Protein 6A41 (pdb70)

InterPro domains:
  IPR002347 Short-chain dehydrogenase/reductase SDR [PF13561] (18-243)
  IPR002347 Short-chain dehydrogenase/reductase SDR [PR00081] (7-24)
  IPR002347 Short-chain dehydrogenase/reductase SDR [PR00081] (75-86)
  IPR002347 Short-chain dehydrogenase/reductase SDR [PR00081] (123-139)
  IPR002347 Short-chain dehydrogenase/reductase SDR [PR00081] (149-168)
  IPR002347 Short-chain dehydrogenase/reductase SDR [PR00081] (170-187)
  IPR002347 Short-chain dehydrogenase/reductase SDR [PR00081] (207-227)
  IPR036291 NAD(P)-binding domain superfamily [SSF51735] (4-243)
  IPR050259 Short-chain dehydrogenases/reductases [PTHR42879] (3-243)

Structure (mmCIF, N/CA/C/O backbone):
data_6A41
#
_entry.id   6A41
#
_cell.length_a   67.895
_cell.length_b   113.570
_cell.length_c   141.926
_cell.angle_alpha   90.00
_cell.angle_beta   90.00
_cell.angle_gamma   90.00
#
_symmetry.space_group_name_H-M   'F 2 2 2'
#
loop_
_entity.id
_entity.type
_entity.pdbx_description
1 polymer dehalogenase
2 water water
#
loop_
_atom_site.group_PDB
_atom_site.id
_atom_site.type_symbol
_atom_site.label_atom_id
_atom_site.label_alt_id
_atom_site.label_comp_id
_atom_site.label_asym_id
_atom_site.label_entity_id
_atom_site.label_seq_id
_atom_site.pdbx_PDB_ins_code
_atom_site.Cartn_x
_atom_site.Cartn_y
_atom_site.Cartn_z
_atom_site.occupancy
_atom_site.B_iso_or_equiv
_atom_site.auth_seq_id
_atom_site.auth_comp_id
_atom_site.auth_asym_id
_atom_site.auth_atom_id
_atom_site.pdbx_PDB_model_num
ATOM 9 N N . LEU A 1 2 ? -2.443 31.234 2.884 1.00 24.23 2 LEU A N 1
ATOM 10 C CA . LEU A 1 2 ? -3.223 29.955 2.786 1.00 25.07 2 LEU A CA 1
ATOM 11 C C . LEU A 1 2 ? -3.949 29.554 4.085 1.00 20.29 2 LEU A C 1
ATOM 12 O O . LEU A 1 2 ? -4.912 28.841 4.008 1.00 18.39 2 LEU A O 1
ATOM 17 N N . LEU A 1 3 ? -3.505 30.011 5.228 1.00 15.60 3 LEU A N 1
ATOM 18 C CA . LEU A 1 3 ? -4.146 29.594 6.499 1.00 15.31 3 LEU A CA 1
ATOM 19 C C . LEU A 1 3 ? -4.658 30.914 7.212 1.00 14.61 3 LEU A C 1
ATOM 20 O O . LEU A 1 3 ? -4.793 30.966 8.413 1.00 12.73 3 LEU A O 1
ATOM 25 N N . LYS A 1 4 ? -4.959 31.926 6.398 1.00 15.87 4 LYS A N 1
ATOM 26 C CA . LYS A 1 4 ? -5.507 33.196 6.913 1.00 19.49 4 LYS A CA 1
ATOM 27 C C . LYS A 1 4 ? -6.731 32.804 7.825 1.00 17.88 4 LYS A C 1
ATOM 28 O O . LYS A 1 4 ? -7.555 32.019 7.422 1.00 15.92 4 LYS A O 1
ATOM 34 N N . ASP A 1 5 ? -6.739 33.303 9.033 1.00 19.03 5 ASP A N 1
ATOM 35 C CA . ASP A 1 5 ? -7.866 33.211 9.970 1.00 21.82 5 ASP A CA 1
ATOM 36 C C . ASP A 1 5 ? -8.082 31.731 10.375 1.00 22.23 5 ASP A C 1
ATOM 37 O O . ASP A 1 5 ? -9.228 31.325 10.507 1.00 25.18 5 ASP A O 1
ATOM 42 N N . ARG A 1 6 ? -7.039 30.870 10.336 1.00 18.51 6 ARG A N 1
ATOM 43 C CA . ARG A 1 6 ? -7.234 29.501 10.845 1.00 17.52 6 ARG A CA 1
ATOM 44 C C . ARG A 1 6 ? -6.519 29.402 12.174 1.00 15.29 6 ARG A C 1
ATOM 45 O O . ARG A 1 6 ? -5.360 29.812 12.244 1.00 13.46 6 ARG A O 1
ATOM 53 N N . VAL A 1 7 ? -7.171 28.828 13.165 1.00 12.99 7 VAL A N 1
ATOM 54 C CA . VAL A 1 7 ? -6.598 28.589 14.491 1.00 12.89 7 VAL A CA 1
ATOM 55 C C . VAL A 1 7 ? -6.048 27.152 14.484 1.00 12.79 7 VAL A C 1
ATOM 56 O O . VAL A 1 7 ? -6.862 26.173 14.300 1.00 13.26 7 VAL A O 1
ATOM 60 N N . ILE A 1 8 ? -4.718 27.045 14.645 1.00 11.46 8 ILE A N 1
ATOM 61 C CA . ILE A 1 8 ? -4.028 25.766 14.592 1.00 12.87 8 ILE A CA 1
ATOM 62 C C . ILE A 1 8 ? -3.442 25.476 15.973 1.00 11.53 8 ILE A C 1
ATOM 63 O O . ILE A 1 8 ? -2.647 26.270 16.455 1.00 11.70 8 ILE A O 1
ATOM 68 N N . LEU A 1 9 ? -3.770 24.341 16.569 1.00 10.71 9 LEU A N 1
ATOM 69 C CA . LEU A 1 9 ? -3.157 23.972 17.833 1.00 9.83 9 LEU A CA 1
ATOM 70 C C . LEU A 1 9 ? -2.090 22.935 17.547 1.00 9.40 9 LEU A C 1
ATOM 71 O O . LEU A 1 9 ? -2.394 21.890 16.959 1.00 9.42 9 LEU A O 1
ATOM 76 N N . ILE A 1 10 ? -0.852 23.157 17.939 1.00 9.04 10 ILE A N 1
ATOM 77 C CA . ILE A 1 10 ? 0.213 22.241 17.699 1.00 9.17 10 ILE A CA 1
ATOM 78 C C . ILE A 1 10 ? 0.652 21.701 19.101 1.00 9.27 10 ILE A C 1
ATOM 79 O O . ILE A 1 10 ? 0.884 22.471 20.030 1.00 8.99 10 ILE A O 1
ATOM 84 N N . THR A 1 11 ? 0.692 20.408 19.270 1.00 8.98 11 THR A N 1
ATOM 85 C CA . THR A 1 11 ? 1.133 19.812 20.498 1.00 9.91 11 THR A CA 1
ATOM 86 C C . THR A 1 11 ? 2.644 19.583 20.528 1.00 9.92 11 THR A C 1
ATOM 87 O O . THR A 1 11 ? 3.340 19.561 19.528 1.00 9.88 11 THR A O 1
ATOM 91 N N . ASN A 1 12 ? 3.149 19.383 21.732 1.00 10.50 12 ASN A N 1
ATOM 92 C CA . ASN A 1 12 ? 4.565 19.081 21.986 1.00 10.57 12 ASN A CA 1
ATOM 93 C C . ASN A 1 12 ? 5.480 19.892 21.106 1.00 10.79 12 ASN A C 1
ATOM 94 O O . ASN A 1 12 ? 6.432 19.368 20.456 1.00 11.10 12 ASN A O 1
ATOM 99 N N . VAL A 1 13 ? 5.254 21.203 21.085 1.00 10.56 13 VAL A N 1
ATOM 100 C CA . VAL A 1 13 ? 5.846 22.030 20.056 1.00 10.88 13 VAL A CA 1
ATOM 101 C C . VAL A 1 13 ? 7.369 22.131 20.080 1.00 12.02 13 VAL A C 1
ATOM 102 O O . VAL A 1 13 ? 8.001 22.476 19.039 1.00 12.19 13 VAL A O 1
ATOM 106 N N . GLU A 1 14 ? 7.962 21.820 21.217 1.00 12.72 14 GLU A N 1
ATOM 107 C CA . GLU A 1 14 ? 9.381 21.740 21.314 1.00 14.71 14 GLU A CA 1
ATOM 108 C C . GLU A 1 14 ? 9.963 20.503 20.742 1.00 15.25 14 GLU A C 1
ATOM 109 O O . GLU A 1 14 ? 11.155 20.460 20.616 1.00 15.29 14 GLU A O 1
ATOM 115 N N . LYS A 1 15 ? 9.183 19.527 20.330 1.00 14.33 15 LYS A N 1
ATOM 116 C CA . LYS A 1 15 ? 9.707 18.310 19.711 1.00 15.49 15 LYS A CA 1
AT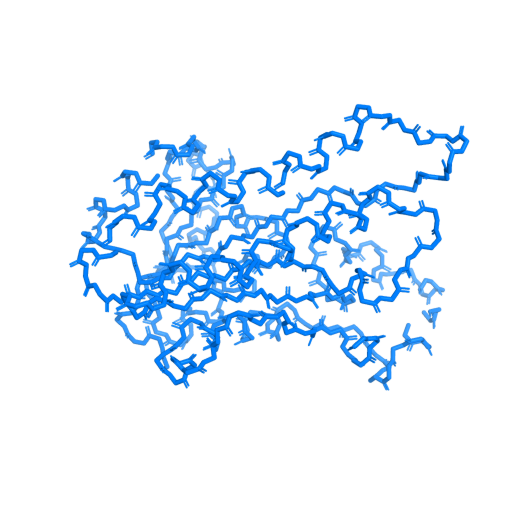OM 117 C C . LYS A 1 15 ? 9.402 18.305 18.235 1.00 13.53 15 LYS A C 1
ATOM 118 O O . LYS A 1 15 ? 8.501 19.009 17.763 1.00 12.11 15 LYS A O 1
ATOM 124 N N . PHE A 1 16 ? 10.119 17.438 17.566 1.00 13.27 16 PHE A N 1
ATOM 125 C CA . PHE A 1 16 ? 9.779 16.910 16.210 1.00 11.52 16 PHE A CA 1
ATOM 126 C C . PHE A 1 16 ? 9.384 18.046 15.237 1.00 11.25 16 PHE A C 1
ATOM 127 O O . PHE A 1 16 ? 10.234 18.879 14.937 1.00 10.85 16 PHE A O 1
ATOM 135 N N . ALA A 1 17 ? 8.138 18.132 14.771 1.00 9.49 17 ALA A N 1
ATOM 136 C CA . ALA A 1 17 ? 7.800 19.064 13.712 1.00 9.44 17 ALA A CA 1
ATOM 137 C C . ALA A 1 17 ? 7.264 20.400 14.241 1.00 9.70 17 ALA A C 1
ATOM 138 O O . ALA A 1 17 ? 6.789 21.266 13.472 1.00 9.69 17 ALA A O 1
ATOM 140 N N . GLY A 1 18 ? 7.337 20.616 15.553 1.00 10.47 18 GLY A N 1
ATOM 141 C CA . GLY A 1 18 ? 6.686 21.834 16.146 1.00 10.53 18 GLY A CA 1
ATOM 142 C C . GLY A 1 18 ? 7.157 23.189 15.613 1.00 11.20 18 GLY A C 1
ATOM 143 O O . GLY A 1 18 ? 6.346 24.106 15.324 1.00 10.58 18 GLY A O 1
ATOM 144 N N . HIS A 1 19 ? 8.459 23.384 15.593 1.00 11.30 19 HIS A N 1
ATOM 145 C CA . HIS A 1 19 ? 8.991 24.626 15.155 1.00 11.55 19 HIS A CA 1
ATOM 146 C C . HIS A 1 19 ? 8.773 24.893 13.695 1.00 10.98 19 HIS A C 1
ATOM 147 O O . HIS A 1 19 ? 8.411 26.018 13.323 1.00 10.35 19 HIS A O 1
ATOM 154 N N . GLY A 1 20 ? 9.049 23.873 12.861 1.00 10.54 20 GLY A N 1
ATOM 155 C CA . GLY A 1 20 ? 8.812 24.017 11.361 1.00 10.00 20 GLY A CA 1
ATOM 156 C C . GLY A 1 20 ? 7.358 24.384 11.137 1.00 10.01 20 GLY A C 1
ATOM 157 O O . GLY A 1 20 ? 7.059 25.258 10.362 1.00 9.86 20 GLY A O 1
ATOM 158 N N . THR A 1 21 ? 6.433 23.654 11.811 1.00 9.70 21 THR A N 1
ATOM 159 C CA . THR A 1 21 ? 5.066 23.883 11.587 1.00 10.09 21 THR A CA 1
ATOM 160 C C . THR A 1 21 ? 4.685 25.299 12.091 1.00 9.93 21 THR A C 1
ATOM 161 O O . THR A 1 21 ? 3.987 25.974 11.432 1.00 10.54 21 THR A O 1
ATOM 165 N N . THR A 1 22 ? 5.150 25.707 13.270 1.00 9.65 22 THR A N 1
ATOM 166 C CA . THR A 1 22 ? 4.796 27.044 13.785 1.00 10.06 22 THR A CA 1
ATOM 167 C C . THR A 1 22 ? 5.185 28.129 12.785 1.00 9.96 22 THR A C 1
ATOM 168 O O . THR A 1 22 ? 4.400 29.038 12.438 1.00 9.18 22 THR A O 1
ATOM 172 N N . ARG A 1 23 ? 6.428 27.992 12.357 1.00 10.53 23 ARG A N 1
ATOM 173 C CA . ARG A 1 23 ? 7.075 28.953 11.446 1.00 11.86 23 ARG A CA 1
ATOM 174 C C . ARG A 1 23 ? 6.314 29.136 10.119 1.00 11.51 23 ARG A C 1
ATOM 175 O O . ARG A 1 23 ? 6.004 30.293 9.673 1.00 10.79 23 ARG A O 1
ATOM 183 N N . ILE A 1 24 ? 6.016 28.026 9.477 1.00 10.36 24 ILE A N 1
ATOM 184 C CA . ILE A 1 24 ? 5.253 28.097 8.223 1.00 10.82 24 ILE A CA 1
ATOM 185 C C . ILE A 1 24 ? 3.802 28.528 8.449 1.00 10.61 24 ILE A C 1
ATOM 186 O O . ILE A 1 24 ? 3.316 29.365 7.667 1.00 10.22 24 ILE A O 1
ATOM 191 N N . ALA A 1 25 ? 3.129 28.010 9.486 1.00 10.16 25 ALA A N 1
ATOM 192 C CA . ALA A 1 25 ? 1.734 28.360 9.720 1.00 10.32 25 ALA A CA 1
ATOM 193 C C . ALA A 1 25 ? 1.630 29.904 9.891 1.00 11.20 25 ALA A C 1
ATOM 194 O O . ALA A 1 25 ? 0.756 30.559 9.354 1.00 11.15 25 ALA A O 1
ATOM 196 N N . LEU A 1 26 ? 2.582 30.489 10.636 1.00 12.10 26 LEU A N 1
ATOM 197 C CA . LEU A 1 26 ? 2.553 31.945 10.895 1.00 12.08 26 LEU A CA 1
ATOM 198 C C . LEU A 1 26 ? 2.792 32.713 9.601 1.00 12.14 26 LEU A C 1
ATOM 199 O O . LEU A 1 26 ? 2.155 33.690 9.326 1.00 12.53 26 LEU A O 1
ATOM 204 N N . ALA A 1 27 ? 3.693 32.209 8.761 1.00 13.63 27 ALA A N 1
ATOM 205 C CA . ALA A 1 27 ? 4.032 32.842 7.467 1.00 14.87 27 ALA A CA 1
ATOM 206 C C . ALA A 1 27 ? 2.852 32.730 6.555 1.00 15.16 27 ALA A C 1
ATOM 207 O O . ALA A 1 27 ? 2.660 33.543 5.687 1.00 14.99 27 ALA A O 1
ATOM 209 N N . GLN A 1 28 ? 2.020 31.714 6.728 1.00 14.86 28 GLN A N 1
ATOM 210 C CA . GLN A 1 28 ? 0.814 31.544 5.887 1.00 14.91 28 GLN A CA 1
ATOM 211 C C . GLN A 1 28 ? -0.425 32.168 6.544 1.00 14.97 28 GLN A C 1
ATOM 212 O O . GLN A 1 28 ? -1.581 31.928 6.116 1.00 15.17 28 GLN A O 1
ATOM 218 N N . GLY A 1 29 ? -0.225 32.964 7.605 1.00 13.84 29 GLY A N 1
ATOM 219 C CA . GLY A 1 29 ? -1.313 33.702 8.180 1.00 13.55 29 GLY A CA 1
ATOM 220 C C . GLY A 1 29 ? -2.086 33.090 9.332 1.00 13.39 29 GLY A C 1
ATOM 221 O O . GLY A 1 29 ? -3.091 33.721 9.804 1.00 12.57 29 GLY A O 1
ATOM 222 N N . ALA A 1 30 ? -1.721 31.865 9.780 1.00 11.73 30 ALA A N 1
ATOM 223 C CA . ALA A 1 30 ? -2.443 31.256 10.868 1.00 12.52 30 ALA A CA 1
ATOM 224 C C . ALA A 1 30 ? -2.321 31.947 12.233 1.00 12.88 30 ALA A C 1
ATOM 225 O O . ALA A 1 30 ? -1.317 32.611 12.500 1.00 13.80 30 ALA A O 1
ATOM 227 N N . THR A 1 31 ? -3.312 31.680 13.084 1.00 13.15 31 THR A N 1
ATOM 228 C CA . THR A 1 31 ? -3.199 31.913 14.545 1.00 13.57 31 THR A CA 1
ATOM 229 C C . THR A 1 31 ? -2.740 30.559 15.160 1.00 12.74 31 THR A C 1
ATOM 230 O O . THR A 1 31 ? -3.474 29.584 15.138 1.00 13.51 31 THR A O 1
ATOM 234 N N . VAL A 1 32 ? -1.584 30.545 15.761 1.00 11.50 32 VAL A N 1
ATOM 235 C CA . VAL A 1 32 ? -1.019 29.359 16.284 1.00 11.26 32 VAL A CA 1
ATOM 236 C C . VAL A 1 32 ? -1.116 29.383 17.813 1.00 10.88 32 VAL A C 1
ATOM 237 O O . VAL A 1 32 ? -0.689 30.339 18.469 1.00 11.02 32 VAL A O 1
ATOM 241 N N . LEU A 1 33 ? -1.652 28.304 18.352 1.00 10.91 33 LEU A N 1
ATOM 242 C CA . LEU A 1 33 ? -1.685 27.960 19.735 1.00 11.16 33 LEU A CA 1
ATOM 243 C C . LEU A 1 33 ? -0.797 26.738 19.960 1.00 11.04 33 LEU A C 1
ATOM 244 O O . LEU A 1 33 ? -0.883 25.760 19.197 1.00 10.55 33 LEU A O 1
ATOM 249 N N . ALA A 1 34 ? 0.044 26.781 20.950 1.00 10.60 34 ALA A N 1
ATOM 250 C CA . ALA A 1 34 ? 1.043 25.736 21.123 1.00 10.70 34 ALA A CA 1
ATOM 251 C C . ALA A 1 34 ? 0.971 25.204 22.524 1.00 11.34 34 ALA A C 1
ATOM 252 O O . ALA A 1 34 ? 1.019 25.992 23.479 1.00 10.99 34 ALA A O 1
ATOM 254 N N . HIS A 1 35 ? 0.975 23.895 22.619 1.00 11.08 35 HIS A N 1
ATOM 255 C CA . HIS A 1 35 ? 1.174 23.129 23.858 1.00 11.46 35 HIS A CA 1
ATOM 256 C C . HIS A 1 35 ? 2.618 22.602 23.940 1.00 11.79 35 HIS A C 1
ATOM 257 O O . HIS A 1 35 ? 3.236 22.283 22.923 1.00 11.33 35 HIS A O 1
ATOM 264 N N . ASP A 1 36 ? 3.146 22.538 25.150 1.00 11.29 36 ASP A N 1
ATOM 265 C CA . ASP A 1 36 ? 4.350 21.794 25.401 1.00 11.96 36 ASP A CA 1
ATOM 266 C C . ASP A 1 36 ? 4.388 21.455 26.910 1.00 12.76 36 ASP A C 1
ATOM 267 O O . ASP A 1 36 ? 4.043 22.294 27.723 1.00 11.38 36 ASP A O 1
ATOM 272 N N . PRO A 1 37 ? 4.941 20.284 27.276 1.00 14.11 37 PRO A N 1
ATOM 273 C CA . PRO A 1 37 ? 5.127 20.040 28.702 1.00 14.91 37 PRO A CA 1
ATOM 274 C C . PRO A 1 37 ? 5.949 21.055 29.410 1.00 15.64 37 PRO A C 1
ATOM 275 O O . PRO A 1 37 ? 5.839 21.170 30.601 1.00 18.18 37 PRO A O 1
ATOM 279 N N . SER A 1 38 ? 6.788 21.787 28.737 1.00 15.24 38 SER A N 1
ATOM 280 C CA . SER A 1 38 ? 7.581 22.823 29.386 1.00 15.14 38 SER A CA 1
ATOM 281 C C . SER A 1 38 ? 6.853 24.119 29.629 1.00 15.35 38 SER A C 1
ATOM 282 O O . SER A 1 38 ? 7.301 24.900 30.405 1.00 15.78 38 SER A O 1
ATOM 285 N N . PHE A 1 39 ? 5.713 24.322 28.981 1.00 14.03 39 PHE A N 1
ATOM 286 C CA . PHE A 1 39 ? 4.971 25.547 29.037 1.00 13.32 39 PHE A CA 1
ATOM 287 C C . PHE A 1 39 ? 4.208 25.837 30.379 1.00 13.70 39 PHE A C 1
ATOM 288 O O . PHE A 1 39 ? 3.558 26.880 30.467 1.00 13.68 39 PHE A O 1
ATOM 296 N N . ASP A 1 40 ? 4.274 24.975 31.386 1.00 14.19 40 ASP A N 1
ATOM 297 C CA . ASP A 1 40 ? 3.934 25.430 32.759 1.00 16.56 40 ASP A CA 1
ATOM 298 C C . ASP A 1 40 ? 4.943 26.446 33.275 1.00 15.60 40 ASP A C 1
ATOM 299 O O . ASP A 1 40 ? 4.660 27.137 34.253 1.00 16.48 40 ASP A O 1
ATOM 304 N N . THR A 1 41 ? 6.085 26.558 32.617 1.00 15.45 41 THR A N 1
ATOM 305 C CA . THR A 1 41 ? 7.099 27.508 33.005 1.00 15.75 41 THR A CA 1
ATOM 306 C C . THR A 1 41 ? 7.081 28.804 32.162 1.00 14.88 41 THR A C 1
ATOM 307 O O . THR A 1 41 ? 7.265 28.747 30.980 1.00 13.18 41 THR A O 1
ATOM 311 N N . PRO A 1 42 ? 6.917 29.982 32.823 1.00 15.41 42 PRO A N 1
ATOM 312 C CA . PRO A 1 42 ? 6.890 31.252 32.114 1.00 15.83 42 PRO A CA 1
ATOM 313 C C . PRO A 1 42 ? 8.086 31.446 31.209 1.00 16.07 42 PRO A C 1
ATOM 314 O O . PRO A 1 42 ? 7.888 31.862 30.071 1.00 16.59 42 PRO A O 1
ATOM 318 N N . SER A 1 43 ? 9.290 31.132 31.627 1.00 16.09 43 SER A N 1
ATOM 319 C CA . SER A 1 43 ? 10.403 31.398 30.727 1.00 16.92 43 SER A CA 1
ATOM 320 C C . SER A 1 43 ? 10.397 30.571 29.415 1.00 16.90 43 SER A C 1
ATOM 321 O O . SER A 1 43 ? 10.889 31.032 28.339 1.00 16.67 43 SER A O 1
ATOM 324 N N . ALA A 1 44 ? 9.943 29.343 29.494 1.00 16.14 44 ALA A N 1
ATOM 325 C CA . ALA A 1 44 ? 9.779 28.537 28.294 1.00 15.69 44 ALA A CA 1
ATOM 326 C C . ALA A 1 44 ? 8.743 29.119 27.364 1.00 14.29 44 ALA A C 1
ATOM 327 O O . ALA A 1 44 ? 8.947 29.141 26.160 1.00 13.13 44 ALA A O 1
ATOM 329 N N . ARG A 1 45 ? 7.602 29.518 27.905 1.00 14.50 45 ARG A N 1
ATOM 330 C CA . ARG A 1 45 ? 6.570 30.252 27.118 1.00 14.84 45 ARG A CA 1
ATOM 331 C C . ARG A 1 45 ? 7.097 31.498 26.451 1.00 15.62 45 ARG A C 1
ATOM 332 O O . ARG A 1 45 ? 6.854 31.724 25.256 1.00 13.79 45 ARG A O 1
ATOM 340 N N . HIS A 1 46 ? 7.882 32.277 27.211 1.00 16.97 46 HIS A N 1
ATOM 341 C CA . HIS A 1 46 ? 8.481 33.509 26.717 1.00 18.64 46 HIS A CA 1
ATOM 342 C C . HIS A 1 46 ? 9.497 33.278 25.593 1.00 18.34 46 HIS A C 1
ATOM 343 O O . HIS A 1 46 ? 9.521 33.996 24.634 1.00 17.59 46 HIS A O 1
ATOM 350 N N . LYS A 1 47 ? 10.325 32.313 25.732 1.00 17.75 47 LYS A N 1
ATOM 351 C CA . LYS A 1 47 ? 11.285 31.918 24.702 1.00 19.40 47 LYS A CA 1
ATOM 352 C C . LYS A 1 47 ? 10.567 31.460 23.400 1.00 16.99 47 LYS A C 1
ATOM 353 O O . LYS A 1 47 ? 10.933 31.889 22.262 1.00 15.12 47 LYS A O 1
ATOM 359 N N . TYR A 1 48 ? 9.504 30.652 23.531 1.00 15.65 48 TYR A N 1
ATOM 360 C CA . TYR A 1 48 ? 8.764 30.231 22.282 1.00 14.10 48 TYR A CA 1
ATOM 361 C C . TYR A 1 48 ? 8.143 31.464 21.568 1.00 14.10 48 TYR A C 1
ATOM 362 O O . TYR A 1 48 ? 8.197 31.673 20.376 1.00 12.84 48 TYR A O 1
ATOM 371 N N . GLU A 1 49 ? 7.460 32.280 22.342 1.00 15.12 49 GLU A N 1
ATOM 372 C CA . GLU A 1 49 ? 6.754 33.405 21.860 1.00 15.39 49 GLU A CA 1
ATOM 373 C C . GLU A 1 49 ? 7.729 34.474 21.298 1.00 16.22 49 GLU A C 1
ATOM 374 O O . GLU A 1 49 ? 7.396 35.136 20.295 1.00 16.78 49 GLU A O 1
ATOM 380 N N . SER A 1 50 ? 8.904 34.598 21.850 1.00 16.96 50 SER A N 1
ATOM 381 C CA . SER A 1 50 ? 9.824 35.560 21.310 1.00 19.00 50 SER A CA 1
ATOM 382 C C . SER A 1 50 ? 10.455 35.039 19.994 1.00 18.15 50 SER A C 1
ATOM 383 O O . SER A 1 50 ? 10.758 35.800 19.078 1.00 17.46 50 SER A O 1
ATOM 386 N N . GLN A 1 51 ? 10.658 33.731 19.876 1.00 17.46 51 GLN A N 1
ATOM 387 C CA . GLN A 1 51 ? 11.136 33.105 18.630 1.00 18.96 51 GLN A CA 1
ATOM 388 C C . GLN A 1 51 ? 10.074 33.107 17.526 1.00 16.70 51 GLN A C 1
ATOM 389 O O . GLN A 1 51 ? 10.435 33.301 16.353 1.00 14.82 51 GLN A O 1
ATOM 395 N N . PHE A 1 52 ? 8.785 32.991 17.899 1.00 13.97 52 PHE A N 1
ATOM 396 C CA . PHE A 1 52 ? 7.695 32.898 16.942 1.00 13.59 52 PHE A CA 1
ATOM 397 C C . PHE A 1 52 ? 6.593 33.895 17.262 1.00 14.22 52 PHE A C 1
ATOM 398 O O . PHE A 1 52 ? 5.504 33.508 17.721 1.00 13.37 52 PHE A O 1
ATOM 406 N N . PRO A 1 53 ? 6.830 35.199 17.077 1.00 15.16 53 PRO A N 1
ATOM 407 C CA . PRO A 1 53 ? 5.894 36.227 17.446 1.00 16.53 53 PRO A CA 1
ATOM 408 C C . PRO A 1 53 ? 4.588 36.032 16.683 1.00 17.32 53 PRO A C 1
ATOM 409 O O . PRO A 1 53 ? 4.629 35.824 15.470 1.00 15.86 53 PRO A O 1
ATOM 413 N N . GLY A 1 54 ? 3.492 36.116 17.443 1.00 16.06 54 GLY A N 1
ATOM 414 C CA . GLY A 1 54 ? 2.158 35.854 16.993 1.00 16.96 54 GLY A CA 1
ATOM 415 C C . GLY A 1 54 ? 1.719 34.499 17.439 1.00 16.79 54 GLY A C 1
ATOM 416 O O . GLY A 1 54 ? 0.578 34.290 17.429 1.00 19.73 54 GLY A O 1
ATOM 417 N N . ALA A 1 55 ? 2.595 33.525 17.746 1.00 15.17 55 ALA A N 1
ATOM 418 C CA . ALA A 1 55 ? 2.199 32.223 18.311 1.00 14.38 55 ALA A CA 1
ATOM 419 C C . ALA A 1 55 ? 1.931 32.397 19.821 1.00 15.12 55 ALA A C 1
ATOM 420 O O . ALA A 1 55 ? 2.622 33.158 20.445 1.00 14.84 55 ALA A O 1
ATOM 422 N N . HIS A 1 56 ? 0.949 31.686 20.358 1.00 14.20 56 HIS A N 1
ATOM 423 C CA . HIS A 1 56 ? 0.586 31.748 21.801 1.00 14.14 56 HIS A CA 1
ATOM 424 C C . HIS A 1 56 ? 0.982 30.414 22.498 1.00 13.26 56 HIS A C 1
ATOM 425 O O . HIS A 1 56 ? 0.443 29.303 22.183 1.00 11.50 56 HIS A O 1
ATOM 432 N N . ALA A 1 57 ? 1.813 30.498 23.506 1.00 12.50 57 ALA A N 1
ATOM 433 C CA . ALA A 1 57 ? 2.181 29.326 24.320 1.00 12.20 57 ALA A CA 1
ATOM 434 C C . ALA A 1 57 ? 1.111 29.147 25.427 1.00 12.92 57 ALA A C 1
ATOM 435 O O . ALA A 1 57 ? 0.891 30.061 26.249 1.00 12.42 57 ALA A O 1
ATOM 437 N N . LEU A 1 58 ? 0.451 27.994 25.473 1.00 12.67 58 LEU A N 1
ATOM 438 C CA . LEU A 1 58 ? -0.595 27.742 26.461 1.00 13.80 58 LEU A CA 1
ATOM 439 C C . LEU A 1 58 ? 0.042 27.302 27.770 1.00 13.96 58 LEU A C 1
ATOM 440 O O . LEU A 1 58 ? 1.017 26.478 27.797 1.00 14.14 58 LEU A O 1
ATOM 445 N N . SER A 1 59 ? -0.450 27.844 28.861 1.00 13.94 59 SER A N 1
ATOM 446 C CA . SER A 1 59 ? 0.215 27.609 30.143 1.00 15.59 59 SER A CA 1
ATOM 447 C C . SER A 1 59 ? -0.302 26.300 30.805 1.00 17.26 59 SER A C 1
ATOM 448 O O . SER A 1 59 ? 0.326 25.778 31.697 1.00 17.38 59 SER A O 1
ATOM 451 N N . ALA A 1 60 ? -1.363 25.699 30.286 1.00 17.62 60 ALA A N 1
ATOM 452 C CA . ALA A 1 60 ? -1.833 24.374 30.812 1.00 17.94 60 ALA A CA 1
ATOM 453 C C . ALA A 1 60 ? -1.196 23.290 30.025 1.00 18.79 60 ALA A C 1
ATOM 454 O O . ALA A 1 60 ? -1.049 23.411 28.783 1.00 17.97 60 ALA A O 1
ATOM 456 N N . VAL A 1 61 ? -0.741 22.269 30.750 1.00 18.20 61 VAL A N 1
ATOM 457 C CA . VAL A 1 61 ? 0.049 21.199 30.128 1.00 20.61 61 VAL A CA 1
ATOM 458 C C . VAL A 1 61 ? -0.656 19.882 30.098 1.00 21.33 61 VAL A C 1
ATOM 459 O O . VAL A 1 61 ? -0.356 19.106 29.203 1.00 23.70 61 VAL A O 1
ATOM 463 N N . GLU A 1 62 ? -1.607 19.629 31.003 1.00 21.61 62 GLU A N 1
ATOM 464 C CA . GLU A 1 62 ? -2.385 18.391 30.969 1.00 23.03 62 GLU A CA 1
ATOM 465 C C . GLU A 1 62 ? -3.504 18.460 29.930 1.00 20.90 62 GLU A C 1
ATOM 466 O O . GLU A 1 62 ? -4.087 19.536 29.674 1.00 19.43 62 GLU A O 1
ATOM 472 N N . PRO A 1 63 ? -3.797 17.309 29.271 1.00 19.16 63 PRO A N 1
ATOM 473 C CA . PRO A 1 63 ? -4.694 17.286 28.087 1.00 19.15 63 PRO A CA 1
ATOM 474 C C . PRO A 1 63 ? -6.028 17.975 28.195 1.00 17.77 63 PRO A C 1
ATOM 475 O O . PRO A 1 63 ? -6.293 18.909 27.446 1.00 16.44 63 PRO A O 1
ATOM 479 N N . ALA A 1 64 ? -6.862 17.555 29.099 1.00 17.67 64 ALA A N 1
ATOM 480 C CA . ALA A 1 64 ? -8.166 18.174 29.255 1.00 17.31 64 ALA A CA 1
ATOM 481 C C . ALA A 1 64 ? -8.073 19.689 29.582 1.00 16.77 64 ALA A C 1
ATOM 482 O O . ALA A 1 64 ? -8.757 20.502 28.935 1.00 15.27 64 ALA A O 1
ATOM 484 N N . ALA A 1 65 ? -7.222 20.080 30.519 1.00 16.05 65 ALA A N 1
ATOM 485 C CA . ALA A 1 65 ? -7.079 21.502 30.856 1.00 17.05 65 ALA A CA 1
ATOM 486 C C . ALA A 1 65 ? -6.511 22.281 29.674 1.00 16.11 65 ALA A C 1
ATOM 487 O O . ALA A 1 65 ? -6.848 23.471 29.459 1.00 14.69 65 ALA A O 1
ATOM 497 N N . VAL A 1 67 ? -6.717 21.641 26.456 1.00 15.37 67 VAL A N 1
ATOM 498 C CA . VAL A 1 67 ? -7.777 21.819 25.415 1.00 16.03 67 VAL A CA 1
ATOM 499 C C . VAL A 1 67 ? -8.806 22.843 25.782 1.00 16.52 67 VAL A C 1
ATOM 500 O O . VAL A 1 67 ? -9.190 23.654 24.946 1.00 16.44 67 VAL A O 1
ATOM 504 N N . GLU A 1 68 ? -9.243 22.812 27.028 1.00 17.50 68 GLU A N 1
ATOM 505 C CA . GLU A 1 68 ? -10.223 23.780 27.471 1.00 18.94 68 GLU A CA 1
ATOM 506 C C . GLU A 1 68 ? -9.667 25.215 27.352 1.00 17.72 68 GLU A C 1
ATOM 507 O O . GLU A 1 68 ? -10.393 26.116 26.899 1.00 16.14 68 GLU A O 1
ATOM 513 N N . LEU A 1 69 ? -8.408 25.398 27.752 1.00 16.49 69 LEU A N 1
ATOM 514 C CA . LEU A 1 69 ? -7.740 26.645 27.589 1.00 17.15 69 LEU A CA 1
ATOM 515 C C . LEU A 1 69 ? -7.556 27.077 26.123 1.00 16.90 69 LEU A C 1
ATOM 516 O O . LEU A 1 69 ? -7.753 28.271 25.790 1.00 16.68 69 LEU A O 1
ATOM 521 N N . ALA A 1 70 ? -7.146 26.153 25.276 1.00 16.20 70 ALA A N 1
ATOM 522 C CA . ALA A 1 70 ? -6.941 26.426 23.812 1.00 15.92 70 ALA A CA 1
ATOM 523 C C . ALA A 1 70 ? -8.253 26.893 23.293 1.00 17.11 70 ALA A C 1
ATOM 524 O O . ALA A 1 70 ? -8.339 27.918 22.609 1.00 17.80 70 ALA A O 1
ATOM 526 N N . LEU A 1 71 ? -9.332 26.207 23.632 1.00 17.94 71 LEU A N 1
ATOM 527 C CA . LEU A 1 71 ? -10.659 26.560 23.099 1.00 19.24 71 LEU A CA 1
ATOM 528 C C . LEU A 1 71 ? -11.159 27.898 23.584 1.00 21.49 71 LEU A C 1
ATOM 529 O O . LEU A 1 71 ? -11.791 28.613 22.850 1.00 22.93 71 LEU A O 1
ATOM 534 N N . LYS A 1 72 ? -10.975 28.205 24.858 1.00 23.52 72 LYS A N 1
ATOM 535 C CA . LYS A 1 72 ? -11.233 29.542 25.382 1.00 28.22 72 LYS A CA 1
ATOM 536 C C . LYS A 1 72 ? -10.517 30.705 24.673 1.00 28.05 72 LYS A C 1
ATOM 537 O O . LYS A 1 72 ? -11.031 31.804 24.607 1.00 27.48 72 LYS A O 1
ATOM 543 N N . ARG A 1 73 ? -9.335 30.492 24.116 1.00 26.21 73 ARG A N 1
ATOM 544 C CA . ARG A 1 73 ? -8.579 31.603 23.580 1.00 26.00 73 ARG A CA 1
ATOM 545 C C . ARG A 1 73 ? -9.367 32.315 22.476 1.00 24.63 73 ARG A C 1
ATOM 546 O O . ARG A 1 73 ? -9.459 33.541 22.549 1.00 23.02 73 ARG A O 1
ATOM 554 N N . HIS A 1 74 ? -9.836 31.585 21.450 1.00 21.02 74 HIS A N 1
ATOM 555 C CA . HIS A 1 74 ? -10.607 32.135 20.328 1.00 23.01 74 HIS A CA 1
ATOM 556 C C . HIS A 1 74 ? -11.962 31.590 20.140 1.00 21.94 74 HIS A C 1
ATOM 557 O O . HIS A 1 74 ? -12.757 32.113 19.323 1.00 25.02 74 HIS A O 1
ATOM 564 N N . GLY A 1 75 ? -12.281 30.586 20.921 1.00 18.92 75 GLY A N 1
ATOM 565 C CA . GLY A 1 75 ? -13.634 29.989 20.829 1.00 18.44 75 GLY A CA 1
ATOM 566 C C . GLY A 1 75 ? -13.591 28.729 20.036 1.00 16.86 75 GLY A C 1
ATOM 567 O O . GLY A 1 75 ? -14.574 28.018 20.022 1.00 16.03 75 GLY A O 1
ATOM 568 N N . HIS A 1 76 ? -12.543 28.48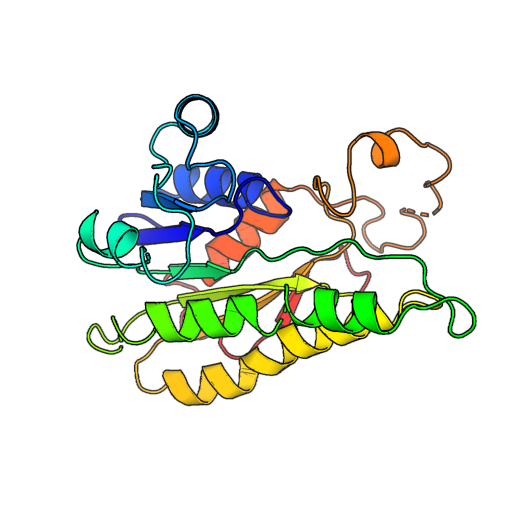0 19.214 1.00 14.88 76 HIS A N 1
ATOM 569 C CA . HIS A 1 76 ? -12.542 27.280 18.386 1.00 14.21 76 HIS A CA 1
ATOM 570 C C . HIS A 1 76 ? -11.163 26.928 18.003 1.00 13.27 76 HIS A C 1
ATOM 571 O O . HIS A 1 76 ? -10.315 27.723 18.134 1.00 12.68 76 HIS A O 1
ATOM 578 N N . ILE A 1 77 ? -11.025 25.725 17.477 1.00 13.23 77 ILE A N 1
ATOM 579 C CA . ILE A 1 77 ? -9.781 25.206 16.859 1.00 13.37 77 ILE A CA 1
ATOM 580 C C . ILE A 1 77 ? -10.088 24.685 15.434 1.00 12.84 77 ILE A C 1
ATOM 581 O O . ILE A 1 77 ? -10.940 23.803 15.274 1.00 14.63 77 ILE A O 1
ATOM 586 N N . ASP A 1 78 ? -9.419 25.217 14.423 1.00 12.16 78 ASP A N 1
ATOM 587 C CA . ASP A 1 78 ? -9.658 24.759 13.063 1.00 12.35 78 ASP A CA 1
ATOM 588 C C . ASP A 1 78 ? -8.854 23.503 12.746 1.00 12.37 78 ASP A C 1
ATOM 589 O O . ASP A 1 78 ? -9.282 22.682 11.890 1.00 13.49 78 ASP A O 1
ATOM 594 N N . ALA A 1 79 ? -7.621 23.390 13.282 1.00 11.43 79 ALA A N 1
ATOM 595 C CA . ALA A 1 79 ? -6.793 22.240 13.054 1.00 11.37 79 ALA A CA 1
ATOM 596 C C . ALA A 1 79 ? -6.011 21.817 14.280 1.00 11.32 79 ALA A C 1
ATOM 597 O O . ALA A 1 79 ? -5.469 22.708 15.037 1.00 12.06 79 ALA A O 1
ATOM 599 N N . LEU A 1 80 ? -6.004 20.524 14.532 1.00 10.07 80 LEU A N 1
ATOM 600 C CA . LEU A 1 80 ? -5.153 19.920 15.539 1.00 9.89 80 LEU A CA 1
ATOM 601 C C . LEU A 1 80 ? -3.960 19.277 14.863 1.00 9.41 80 LEU A C 1
ATOM 602 O O . LEU A 1 80 ? -4.144 18.323 14.049 1.00 9.46 80 LEU A O 1
ATOM 607 N N . VAL A 1 81 ? -2.763 19.669 15.238 1.00 8.91 81 VAL A N 1
ATOM 608 C CA . VAL A 1 81 ? -1.592 18.982 14.757 1.00 8.71 81 VAL A CA 1
ATOM 609 C C . VAL A 1 81 ? -1.047 18.147 15.893 1.00 9.39 81 VAL A C 1
ATOM 610 O O . VAL A 1 81 ? -0.508 18.723 16.913 1.00 8.30 81 VAL A O 1
ATOM 614 N N . ASN A 1 82 ? -1.254 16.845 15.832 1.00 9.21 82 ASN A N 1
ATOM 615 C CA . ASN A 1 82 ? -0.821 15.957 16.902 1.00 9.86 82 ASN A CA 1
ATOM 616 C C . ASN A 1 82 ? 0.664 15.627 16.581 1.00 9.79 82 ASN A C 1
ATOM 617 O O . ASN A 1 82 ? 0.909 14.771 15.786 1.00 9.17 82 ASN A O 1
ATOM 622 N N . ASN A 1 83 ? 1.592 16.333 17.201 1.00 10.11 83 ASN A N 1
ATOM 623 C CA . ASN A 1 83 ? 3.005 16.264 17.011 1.00 10.77 83 ASN A CA 1
ATOM 624 C C . ASN A 1 83 ? 3.595 15.426 18.160 1.00 12.57 83 ASN A C 1
ATOM 625 O O . ASN A 1 83 ? 3.797 15.876 19.242 1.00 12.75 83 ASN A O 1
ATOM 630 N N . ASP A 1 84 ? 3.721 14.134 17.904 1.00 13.64 84 ASP A N 1
ATOM 631 C CA . ASP A 1 84 ? 4.019 13.124 18.903 1.00 15.29 84 ASP A CA 1
ATOM 632 C C . ASP A 1 84 ? 5.340 12.439 18.548 1.00 14.18 84 ASP A C 1
ATOM 633 O O . ASP A 1 84 ? 5.579 12.089 17.383 1.00 13.34 84 ASP A O 1
ATOM 638 N N . ALA A 1 85 ? 6.202 12.303 19.564 1.00 13.64 85 ALA A N 1
ATOM 639 C CA . ALA A 1 85 ? 7.525 11.730 19.400 1.00 13.50 85 ALA A CA 1
ATOM 640 C C . ALA A 1 85 ? 8.060 11.102 20.678 1.00 14.19 85 ALA A C 1
ATOM 641 O O . ALA A 1 85 ? 8.072 11.757 21.677 1.00 14.56 85 ALA A O 1
ATOM 643 N N . TYR A 1 86 ? 8.371 9.807 20.575 1.00 13.78 86 TYR A N 1
ATOM 644 C CA . TYR A 1 86 ? 9.068 9.002 21.579 1.00 14.38 86 TYR A CA 1
ATOM 645 C C . TYR A 1 86 ? 10.384 8.489 20.935 1.00 13.35 86 TYR A C 1
ATOM 646 O O . TYR A 1 86 ? 10.400 8.293 19.699 1.00 13.81 86 TYR A O 1
ATOM 655 N N . PRO A 1 87 ? 11.465 8.312 21.712 1.00 13.91 87 PRO A N 1
ATOM 656 C CA . PRO A 1 87 ? 12.737 7.927 21.081 1.00 14.24 87 PRO A CA 1
ATOM 657 C C . PRO A 1 87 ? 12.653 6.603 20.327 1.00 14.23 87 PRO A C 1
ATOM 658 O O . PRO A 1 87 ? 11.893 5.717 20.744 1.00 14.09 87 PRO A O 1
ATOM 662 N N . ALA A 1 88 ? 13.347 6.522 19.190 1.00 13.50 88 ALA A N 1
ATOM 663 C CA . ALA A 1 88 ? 13.451 5.302 18.491 1.00 14.22 88 ALA A CA 1
ATOM 664 C C . ALA A 1 88 ? 14.613 4.562 19.187 1.00 15.61 88 ALA A C 1
ATOM 665 O O . ALA A 1 88 ? 15.784 4.840 18.893 1.00 14.19 88 ALA A O 1
ATOM 667 N N . LEU A 1 89 ? 14.297 3.672 20.127 1.00 15.17 89 LEU A N 1
ATOM 668 C CA . LEU A 1 89 ? 15.341 2.902 20.812 1.00 16.01 89 LEU A CA 1
ATOM 669 C C . LEU A 1 89 ? 15.784 1.709 20.039 1.00 15.94 89 LEU A C 1
ATOM 670 O O . LEU A 1 89 ? 14.958 0.907 19.513 1.00 13.74 89 LEU A O 1
ATOM 675 N N . LYS A 1 90 ? 17.106 1.538 19.945 1.00 15.54 90 LYS A N 1
ATOM 676 C CA . LYS A 1 90 ? 17.661 0.327 19.295 1.00 16.03 90 LYS A CA 1
ATOM 677 C C . LYS A 1 90 ? 17.250 -0.758 20.221 1.00 15.90 90 LYS A C 1
ATOM 678 O O . LYS A 1 90 ? 17.583 -0.746 21.404 1.00 15.35 90 LYS A O 1
ATOM 684 N N . ALA A 1 91 ? 16.501 -1.723 19.713 1.00 13.99 91 ALA A N 1
ATOM 685 C CA . ALA A 1 91 ? 15.871 -2.746 20.525 1.00 14.58 91 ALA A CA 1
ATOM 686 C C . ALA A 1 91 ? 15.743 -4.064 19.775 1.00 14.64 91 ALA A C 1
ATOM 687 O O . ALA A 1 91 ? 14.588 -4.431 19.390 1.00 13.24 91 ALA A O 1
ATOM 689 N N . PRO A 1 92 ? 16.892 -4.708 19.463 1.00 16.11 92 PRO A N 1
ATOM 690 C CA . PRO A 1 92 ? 16.757 -6.124 18.936 1.00 16.53 92 PRO A CA 1
ATOM 691 C C . PRO A 1 92 ? 15.889 -6.986 19.836 1.00 17.19 92 PRO A C 1
ATOM 692 O O . PRO A 1 92 ? 15.832 -6.727 21.057 1.00 15.53 92 PRO A O 1
ATOM 696 N N . LEU A 1 93 ? 15.188 -7.992 19.264 1.00 18.72 93 LEU A N 1
ATOM 697 C CA . LEU A 1 93 ? 14.381 -8.937 20.048 1.00 19.65 93 LEU A CA 1
ATOM 698 C C . LEU A 1 93 ? 14.955 -9.304 21.381 1.00 20.62 93 LEU A C 1
ATOM 699 O O . LEU A 1 93 ? 14.236 -9.243 22.378 1.00 23.13 93 LEU A O 1
ATOM 704 N N . GLY A 1 94 ? 16.223 -9.668 21.389 1.00 20.16 94 GLY A N 1
ATOM 705 C CA . GLY A 1 94 ? 16.919 -10.159 22.571 1.00 21.22 94 GLY A CA 1
ATOM 706 C C . GLY A 1 94 ? 17.158 -9.128 23.607 1.00 21.24 94 GLY A C 1
ATOM 707 O O . GLY A 1 94 ? 17.431 -9.490 24.727 1.00 24.29 94 GLY A O 1
ATOM 708 N N . GLU A 1 95 ? 17.104 -7.845 23.308 1.00 19.50 95 GLU A N 1
ATOM 709 C CA . GLU A 1 95 ? 17.321 -6.812 24.324 1.00 20.86 95 GLU A CA 1
ATOM 710 C C . GLU A 1 95 ? 16.094 -5.910 24.561 1.00 19.12 95 GLU A C 1
ATOM 711 O O . GLU A 1 95 ? 16.110 -5.145 25.472 1.00 16.33 95 GLU A O 1
ATOM 717 N N . ALA A 1 96 ? 15.040 -5.996 23.742 1.00 15.28 96 ALA A N 1
ATOM 718 C CA . ALA A 1 96 ? 13.983 -5.036 23.771 1.00 15.62 96 ALA A CA 1
ATOM 719 C C . ALA A 1 96 ? 13.275 -5.176 25.118 1.00 16.04 96 ALA A C 1
ATOM 720 O O . ALA A 1 96 ? 13.096 -6.285 25.564 1.00 13.99 96 ALA A O 1
ATOM 722 N N . ARG A 1 97 ? 12.899 -4.041 25.712 1.00 17.11 97 ARG A N 1
ATOM 723 C CA . ARG A 1 97 ? 12.163 -4.079 26.969 1.00 18.65 97 ARG A CA 1
ATOM 724 C C . ARG A 1 97 ? 10.688 -3.820 26.684 1.00 16.64 97 ARG A C 1
ATOM 725 O O . ARG A 1 97 ? 10.289 -2.818 26.086 1.00 13.44 97 ARG A O 1
ATOM 733 N N . ILE A 1 98 ? 9.889 -4.710 27.207 1.00 15.91 98 ILE A N 1
ATOM 734 C CA . ILE A 1 98 ? 8.464 -4.638 26.978 1.00 16.61 98 ILE A CA 1
ATOM 735 C C . ILE A 1 98 ? 7.898 -3.334 27.494 1.00 15.88 98 ILE A C 1
ATOM 736 O O . ILE A 1 98 ? 7.028 -2.732 26.856 1.00 14.15 98 ILE A O 1
ATOM 741 N N . GLU A 1 99 ? 8.337 -2.901 28.692 1.00 16.55 99 GLU A N 1
ATOM 742 C CA . GLU A 1 99 ? 7.889 -1.574 29.259 1.00 17.99 99 GLU A CA 1
ATOM 743 C C . GLU A 1 99 ? 8.182 -0.393 28.292 1.00 16.05 99 GLU A C 1
ATOM 744 O O . GLU A 1 99 ? 7.383 0.489 28.197 1.00 14.75 99 GLU A O 1
ATOM 750 N N . ASP A 1 100 ? 9.301 -0.403 27.566 1.00 15.31 100 ASP A N 1
ATOM 751 C CA . ASP A 1 100 ? 9.580 0.656 26.564 1.00 14.95 100 ASP A CA 1
ATOM 752 C C . ASP A 1 100 ? 8.578 0.539 25.385 1.00 12.89 100 ASP A C 1
ATOM 753 O O . ASP A 1 100 ? 8.238 1.504 24.823 1.00 13.07 100 ASP A O 1
ATOM 758 N N . PHE A 1 101 ? 8.230 -0.660 24.978 1.00 12.69 101 PHE A N 1
ATOM 759 C CA . PHE A 1 101 ? 7.218 -0.853 23.906 1.00 11.87 101 PHE A CA 1
ATOM 760 C C . PHE A 1 101 ? 5.853 -0.230 24.334 1.00 11.72 101 PHE A C 1
ATOM 761 O O . PHE A 1 101 ? 5.212 0.540 23.605 1.00 10.22 101 PHE A O 1
ATOM 769 N N . ARG A 1 102 ? 5.422 -0.505 25.562 1.00 12.11 102 ARG A N 1
ATOM 770 C CA . ARG A 1 102 ? 4.251 0.086 26.072 1.00 12.68 102 ARG A CA 1
ATOM 771 C C . ARG A 1 102 ? 4.295 1.628 26.150 1.00 12.75 102 ARG A C 1
ATOM 772 O O . ARG A 1 102 ? 3.297 2.277 25.817 1.00 11.66 102 ARG A O 1
ATOM 780 N N . ASP A 1 103 ? 5.416 2.169 26.662 1.00 12.96 103 ASP A N 1
ATOM 781 C CA . ASP A 1 103 ? 5.652 3.613 26.678 1.00 14.39 103 ASP A CA 1
ATOM 782 C C . ASP A 1 103 ? 5.613 4.247 25.258 1.00 13.21 103 ASP A C 1
ATOM 783 O O . ASP A 1 103 ? 5.015 5.317 25.100 1.00 13.43 103 ASP A O 1
ATOM 788 N N . ALA A 1 104 ? 6.227 3.599 24.246 1.00 11.79 104 ALA A N 1
ATOM 789 C CA . ALA A 1 104 ? 6.153 4.080 22.868 1.00 11.34 104 ALA A CA 1
ATOM 790 C C . ALA A 1 104 ? 4.767 4.122 22.373 1.00 10.79 104 ALA A C 1
ATOM 791 O O . ALA A 1 104 ? 4.352 5.110 21.731 1.00 9.81 104 ALA A O 1
ATOM 793 N N . LEU A 1 105 ? 4.000 3.081 22.683 1.00 11.00 105 LEU A N 1
ATOM 794 C CA . LEU A 1 105 ? 2.601 3.069 22.264 1.00 11.56 105 LEU A CA 1
ATOM 795 C C . LEU A 1 105 ? 1.841 4.117 22.982 1.00 12.48 105 LEU A C 1
ATOM 796 O O . LEU A 1 105 ? 0.868 4.715 22.400 1.00 12.96 105 LEU A O 1
ATOM 801 N N . GLU A 1 106 ? 2.149 4.323 24.252 1.00 13.42 106 GLU A N 1
ATOM 802 C CA . GLU A 1 106 ? 1.423 5.378 25.003 1.00 14.13 106 GLU A CA 1
ATOM 803 C C . GLU A 1 106 ? 1.582 6.764 24.364 1.00 14.54 106 GLU A C 1
ATOM 804 O O . GLU A 1 106 ? 0.607 7.533 24.226 1.00 15.12 106 GLU A O 1
ATOM 810 N N . VAL A 1 107 ? 2.845 7.092 24.049 1.00 13.60 107 VAL A N 1
ATOM 811 C CA . VAL A 1 107 ? 3.176 8.405 23.531 1.00 13.18 107 VAL A CA 1
ATOM 812 C C . VAL A 1 107 ? 2.686 8.624 22.083 1.00 12.45 107 VAL A C 1
ATOM 813 O O . VAL A 1 107 ? 2.254 9.715 21.744 1.00 11.54 107 VAL A O 1
ATOM 825 N N . ALA A 1 109 ? 0.431 6.564 20.143 1.00 11.58 109 ALA A N 1
ATOM 826 C CA . ALA A 1 109 ? -0.854 6.153 19.706 1.00 11.50 109 ALA A CA 1
ATOM 827 C C . ALA A 1 109 ? -1.935 6.537 20.722 1.00 11.78 109 ALA A C 1
ATOM 828 O O . ALA A 1 109 ? -2.933 7.178 20.351 1.00 10.95 109 ALA A O 1
ATOM 830 N N . VAL A 1 110 ? -1.744 6.201 21.986 1.00 12.33 110 VAL A N 1
ATOM 831 C CA . VAL A 1 110 ? -2.831 6.451 22.978 1.00 12.45 110 VAL A CA 1
ATOM 832 C C . VAL A 1 110 ? -2.974 7.954 23.246 1.00 13.48 110 VAL A C 1
ATOM 833 O O . VAL A 1 110 ? -4.118 8.449 23.189 1.00 13.38 110 VAL A O 1
ATOM 837 N N . ALA A 1 111 ? -1.859 8.677 23.473 1.00 13.61 111 ALA A N 1
ATOM 838 C CA . ALA A 1 111 ? -1.920 10.116 23.738 1.00 14.15 111 ALA A CA 1
ATOM 839 C C . ALA A 1 111 ? -2.583 10.988 22.620 1.00 13.75 111 ALA A C 1
ATOM 840 O O . ALA A 1 111 ? -3.520 11.746 22.946 1.00 13.82 111 ALA A O 1
ATOM 842 N N . PRO A 1 112 ? -2.229 10.761 21.331 1.00 12.51 112 PRO A N 1
ATOM 843 C CA . PRO A 1 112 ? -2.869 11.506 20.263 1.00 12.40 112 PRO A CA 1
ATOM 844 C C . PRO A 1 112 ? -4.318 11.085 20.099 1.00 12.10 112 PRO A C 1
ATOM 845 O O . PRO A 1 112 ? -5.132 11.957 19.744 1.00 10.92 112 PRO A O 1
ATOM 849 N N . PHE A 1 113 ? -4.641 9.830 20.426 1.00 10.68 113 PHE A N 1
ATOM 850 C CA . PHE A 1 113 ? -6.054 9.444 20.375 1.00 11.32 113 PHE A CA 1
ATOM 851 C C . PHE A 1 113 ? -6.838 10.235 21.445 1.00 11.02 113 PHE A C 1
ATOM 852 O O . PHE A 1 113 ? -7.905 10.761 21.168 1.00 10.77 113 PHE A O 1
ATOM 860 N N . ARG A 1 114 ? -6.277 10.309 22.628 1.00 11.18 114 ARG A N 1
ATOM 861 C CA . ARG A 1 114 ? -6.886 11.094 23.690 1.00 13.45 114 ARG A CA 1
ATOM 862 C C . ARG A 1 114 ? -7.112 12.548 23.321 1.00 13.11 114 ARG A C 1
ATOM 863 O O . ARG A 1 114 ? -8.215 13.090 23.572 1.00 11.93 114 ARG A O 1
ATOM 871 N N . LEU A 1 115 ? -6.084 13.184 22.749 1.00 14.07 115 LEU A N 1
ATOM 872 C CA . LEU A 1 115 ? -6.198 14.546 22.335 1.00 15.90 115 LEU A CA 1
ATOM 873 C C . LEU A 1 115 ? -7.270 14.705 21.273 1.00 15.81 115 LEU A C 1
ATOM 874 O O . LEU A 1 115 ? -8.025 15.6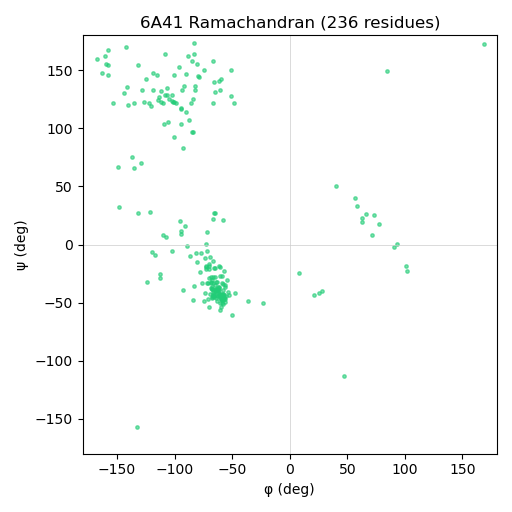94 21.329 1.00 15.08 115 LEU A O 1
ATOM 879 N N . THR A 1 116 ? -7.371 13.758 20.348 1.00 13.37 116 THR A N 1
ATOM 880 C CA . THR A 1 116 ? -8.423 13.799 19.338 1.00 12.38 116 THR A CA 1
ATOM 881 C C . THR A 1 116 ? -9.824 13.697 19.954 1.00 12.04 116 THR A C 1
ATOM 882 O O . THR A 1 116 ? -10.723 14.454 19.555 1.00 11.45 116 THR A O 1
ATOM 886 N N . GLN A 1 117 ? -9.995 12.862 20.978 1.00 12.40 117 GLN A N 1
ATOM 887 C CA . GLN A 1 117 ? -11.262 12.720 21.678 1.00 13.07 117 GLN A CA 1
ATOM 888 C C . GLN A 1 117 ? -11.709 14.035 22.362 1.00 12.09 117 GLN A C 1
ATOM 889 O O . GLN A 1 117 ? -12.849 14.376 22.358 1.00 11.68 117 GLN A O 1
ATOM 895 N N . LEU A 1 118 ? -10.738 14.731 22.919 1.00 11.57 118 LEU A N 1
ATOM 896 C CA . LEU A 1 118 ? -10.911 16.063 23.520 1.00 12.08 118 LEU A CA 1
ATOM 897 C C . LEU A 1 118 ? -11.215 17.170 22.518 1.00 12.11 118 LEU A C 1
ATOM 898 O O . LEU A 1 118 ? -12.067 17.997 22.780 1.00 11.06 118 LEU A O 1
ATOM 903 N N . VAL A 1 119 ? -10.618 17.156 21.329 1.00 11.36 119 VAL A N 1
ATOM 904 C CA . VAL A 1 119 ? -10.778 18.313 20.382 1.00 11.95 119 VAL A CA 1
ATOM 905 C C . VAL A 1 119 ? -11.929 18.124 19.408 1.00 12.15 119 VAL A C 1
ATOM 906 O O . VAL A 1 119 ? -12.550 19.106 18.999 1.00 11.85 119 VAL A O 1
ATOM 910 N N . ALA A 1 120 ? -12.097 16.893 18.932 1.00 11.65 120 ALA A N 1
ATOM 911 C CA . ALA A 1 120 ? -13.129 16.540 17.949 1.00 12.80 120 ALA A CA 1
ATOM 912 C C . ALA A 1 120 ? -14.590 17.053 18.230 1.00 13.65 120 ALA A C 1
ATOM 913 O O . ALA A 1 120 ? -15.216 17.598 17.261 1.00 14.48 120 ALA A O 1
ATOM 915 N N . PRO A 1 121 ? -15.059 16.999 19.467 1.00 14.85 121 PRO A N 1
ATOM 916 C CA . PRO A 1 121 ? -16.420 17.401 19.687 1.00 15.60 121 PRO A CA 1
ATOM 917 C C . PRO A 1 121 ? -16.707 18.882 19.313 1.00 15.48 121 PRO A C 1
ATOM 918 O O . PRO A 1 121 ? -17.794 19.189 18.778 1.00 16.53 121 PRO A O 1
ATOM 922 N N . SER A 1 122 ? -15.754 19.751 19.562 1.00 13.50 122 SER A N 1
ATOM 923 C CA . SER A 1 122 ? -15.903 21.163 19.178 1.00 15.04 122 SER A CA 1
ATOM 924 C C . SER A 1 122 ? -15.964 21.376 17.670 1.00 14.35 122 SER A C 1
ATOM 925 O O . SER A 1 122 ? -16.683 22.251 17.197 1.00 14.74 122 SER A O 1
ATOM 936 N N . ARG A 1 124 ? -17.071 19.035 15.527 1.00 16.53 124 ARG A N 1
ATOM 937 C CA . ARG A 1 124 ? -18.273 18.461 14.997 1.00 18.21 124 ARG A CA 1
ATOM 938 C C . ARG A 1 124 ? -19.452 19.466 15.002 1.00 21.11 124 ARG A C 1
ATOM 939 O O . ARG A 1 124 ? -20.247 19.521 14.053 1.00 19.20 124 ARG A O 1
ATOM 947 N N . LYS A 1 125 ? -19.493 20.218 16.088 1.00 24.43 125 LYS A N 1
ATOM 948 C CA . LYS A 1 125 ? -20.529 21.184 16.297 1.00 28.13 125 LYS A CA 1
ATOM 949 C C . LYS A 1 125 ? -20.379 22.211 15.206 1.00 28.77 125 LYS A C 1
ATOM 950 O O . LYS A 1 125 ? -21.378 22.717 14.807 1.00 26.74 125 LYS A O 1
ATOM 956 N N . ARG A 1 126 ? -19.129 22.601 14.848 1.00 26.70 126 ARG A N 1
ATOM 957 C CA . ARG A 1 126 ? -18.838 23.525 13.643 1.00 28.21 126 ARG A CA 1
ATOM 958 C C . ARG A 1 126 ? -19.002 22.937 12.210 1.00 25.09 126 ARG A C 1
ATOM 959 O O . ARG A 1 126 ? -19.210 23.683 11.246 1.00 24.27 126 ARG A O 1
ATOM 967 N N . LYS A 1 127 ? -18.996 21.612 12.055 1.00 20.15 127 LYS A N 1
ATOM 968 C CA . LYS A 1 127 ? -18.918 20.954 10.775 1.00 20.06 127 LYS A CA 1
ATOM 969 C C . LYS A 1 127 ? -17.680 21.386 9.973 1.00 17.24 127 LYS A C 1
ATOM 970 O O . LYS A 1 127 ? -17.763 21.568 8.765 1.00 15.79 127 LYS A O 1
ATOM 976 N N . SER A 1 128 ? -16.568 21.528 10.647 1.00 14.70 128 SER A N 1
ATOM 977 C CA . SER A 1 128 ? -15.315 21.783 9.901 1.00 14.79 128 SER A CA 1
ATOM 978 C C . SER A 1 128 ? -14.169 21.484 10.839 1.00 12.67 128 SER A C 1
ATOM 979 O O . SER A 1 128 ? -14.295 21.613 12.030 1.00 11.79 128 SER A O 1
ATOM 982 N N . GLY A 1 129 ? -13.051 20.990 10.279 1.00 11.69 129 GLY A N 1
ATOM 983 C CA . GLY A 1 129 ? -11.896 20.782 11.028 1.00 10.74 129 GLY A CA 1
ATOM 984 C C . GLY A 1 129 ? -10.863 19.977 10.263 1.00 10.57 129 GLY A C 1
ATOM 985 O O . GLY A 1 129 ? -11.140 19.387 9.216 1.00 9.36 129 GLY A O 1
ATOM 986 N N . ARG A 1 130 ? -9.707 19.896 10.887 1.00 10.07 130 ARG A N 1
ATOM 987 C CA . ARG A 1 130 ? -8.595 19.188 10.342 1.00 10.61 130 ARG A CA 1
ATOM 988 C C . ARG A 1 130 ? -7.864 18.524 11.500 1.00 10.55 130 ARG A C 1
ATOM 989 O O . ARG A 1 130 ? -7.600 19.168 12.534 1.00 10.29 130 ARG A O 1
ATOM 997 N N . ILE A 1 131 ? -7.565 17.259 11.401 1.00 10.38 131 ILE A N 1
ATOM 998 C CA . ILE A 1 131 ? -6.701 16.633 12.384 1.00 10.90 131 ILE A CA 1
ATOM 999 C C . ILE A 1 131 ? -5.470 16.032 11.636 1.00 9.94 131 ILE A C 1
ATOM 1000 O O . ILE A 1 131 ? -5.691 15.260 10.654 1.00 9.33 131 ILE A O 1
ATOM 1005 N N . VAL A 1 132 ? -4.256 16.430 11.980 1.00 9.34 132 VAL A N 1
ATOM 1006 C CA . VAL A 1 132 ? -3.037 15.913 11.317 1.00 9.73 132 VAL A CA 1
ATOM 1007 C C . VAL A 1 132 ? -2.170 15.242 12.362 1.00 10.10 132 VAL A C 1
ATOM 1008 O O . VAL A 1 132 ? -1.833 15.865 13.390 1.00 10.18 132 VAL A O 1
ATOM 1012 N N . PHE A 1 133 ? -1.912 13.949 12.191 1.00 9.58 133 PHE A N 1
ATOM 1013 C CA . PHE A 1 133 ? -0.960 13.256 13.000 1.00 9.94 133 PHE A CA 1
ATOM 1014 C C . PHE A 1 133 ? 0.410 13.466 12.428 1.00 9.72 133 PHE A C 1
ATOM 1015 O O . PHE A 1 133 ? 0.694 13.090 11.232 1.00 10.01 133 PHE A O 1
ATOM 1023 N N . VAL A 1 134 ? 1.337 13.950 13.191 1.00 9.08 134 VAL A N 1
ATOM 1024 C CA . VAL A 1 134 ? 2.727 13.978 12.665 1.00 9.57 134 VAL A CA 1
ATOM 1025 C C . VAL A 1 134 ? 3.368 12.666 13.066 1.00 10.08 134 VAL A C 1
ATOM 1026 O O . VAL A 1 134 ? 3.509 12.393 14.263 1.00 9.29 134 VAL A O 1
ATOM 1030 N N . SER A 1 135 ? 3.686 11.849 12.059 1.00 10.19 135 SER A N 1
ATOM 1031 C CA . SER A 1 135 ? 4.050 10.438 12.311 1.00 11.04 135 SER A CA 1
ATOM 1032 C C . SER A 1 135 ? 5.336 10.066 11.520 1.00 10.86 135 SER A C 1
ATOM 1033 O O . SER A 1 135 ? 6.119 10.968 11.198 1.00 11.65 135 SER A O 1
ATOM 1036 N N . SER A 1 136 ? 5.533 8.790 11.246 1.00 10.08 136 SER A N 1
ATOM 1037 C CA . SER A 1 136 ? 6.729 8.295 10.655 1.00 10.10 136 SER A CA 1
ATOM 1038 C C . SER A 1 136 ? 6.489 7.510 9.412 1.00 10.27 136 SER A C 1
ATOM 1039 O O . SER A 1 136 ? 5.435 6.838 9.348 1.00 11.85 136 SER A O 1
ATOM 1042 N N . ALA A 1 137 ? 7.359 7.636 8.408 1.00 9.26 137 ALA A N 1
ATOM 1043 C CA . ALA A 1 137 ? 7.341 6.738 7.257 1.00 9.88 137 ALA A CA 1
ATOM 1044 C C . ALA A 1 137 ? 7.892 5.306 7.589 1.00 10.05 137 ALA A C 1
ATOM 1045 O O . ALA A 1 137 ? 7.855 4.429 6.726 1.00 10.35 137 ALA A O 1
ATOM 1047 N N . ALA A 1 138 ? 8.511 5.141 8.758 1.00 9.51 138 ALA A N 1
ATOM 1048 C CA . ALA A 1 138 ? 9.202 3.926 8.993 1.00 10.06 138 ALA A CA 1
ATOM 1049 C C . ALA A 1 138 ? 8.343 2.645 8.780 1.00 9.80 138 ALA A C 1
ATOM 1050 O O . ALA A 1 138 ? 8.842 1.718 8.154 1.00 9.15 138 ALA A O 1
ATOM 1052 N N . PRO A 1 139 ? 7.057 2.643 9.227 1.00 9.51 139 PRO A N 1
ATOM 1053 C CA . PRO A 1 139 ? 6.243 1.439 8.993 1.00 10.35 139 PRO A CA 1
ATOM 1054 C C . PRO A 1 139 ? 6.049 1.076 7.552 1.00 10.30 139 PRO A C 1
ATOM 1055 O O . PRO A 1 139 ? 5.744 -0.098 7.257 1.00 9.64 139 PRO A O 1
ATOM 1059 N N . LEU A 1 140 ? 6.258 2.041 6.637 1.00 9.90 140 LEU A N 1
ATOM 1060 C CA . LEU A 1 140 ? 6.073 1.743 5.195 1.00 10.82 140 LEU A CA 1
ATOM 1061 C C . LEU A 1 140 ? 7.207 0.866 4.639 1.00 11.03 140 LEU A C 1
ATOM 1062 O O . LEU A 1 140 ? 7.096 0.363 3.506 1.00 10.48 140 LEU A O 1
ATOM 1067 N N . ARG A 1 141 ? 8.312 0.799 5.311 1.00 10.16 141 ARG A N 1
ATOM 1068 C CA . ARG A 1 141 ? 9.440 -0.046 4.906 1.00 10.81 141 ARG A CA 1
ATOM 1069 C C . ARG A 1 141 ? 9.912 -1.054 5.963 1.00 10.33 141 ARG A C 1
ATOM 1070 O O . ARG A 1 141 ? 10.494 -2.114 5.597 1.00 10.21 141 ARG A O 1
ATOM 1078 N N . GLY A 1 142 ? 9.802 -0.715 7.257 1.00 9.62 142 GLY A N 1
ATOM 1079 C CA . GLY A 1 142 ? 10.326 -1.539 8.299 1.00 9.81 142 GLY A CA 1
ATOM 1080 C C . GLY A 1 142 ? 11.809 -1.271 8.541 1.00 10.69 142 GLY A C 1
ATOM 1081 O O . GLY A 1 142 ? 12.601 -0.840 7.640 1.00 9.78 142 GLY A O 1
ATOM 1082 N N . ILE A 1 143 ? 12.181 -1.462 9.788 1.00 10.28 143 ILE A N 1
ATOM 1083 C CA . ILE A 1 143 ? 13.565 -1.173 10.194 1.00 11.15 143 ILE A CA 1
ATOM 1084 C C . ILE A 1 143 ? 14.002 -2.268 11.160 1.00 10.98 143 ILE A C 1
ATOM 1085 O O . ILE A 1 143 ? 13.459 -2.329 12.276 1.00 10.12 143 ILE A O 1
ATOM 1090 N N . ALA A 1 144 ? 15.060 -2.995 10.788 1.00 11.14 144 ALA A N 1
ATOM 1091 C CA . ALA A 1 144 ? 15.606 -4.047 11.670 1.00 11.87 144 ALA A CA 1
ATOM 1092 C C . ALA A 1 144 ? 16.078 -3.400 12.980 1.00 12.10 144 ALA A C 1
ATOM 1093 O O . ALA A 1 144 ? 16.637 -2.290 12.964 1.00 11.40 144 ALA A O 1
ATOM 1095 N N . ASN A 1 145 ? 15.820 -4.101 14.084 1.00 11.95 145 ASN A N 1
ATOM 1096 C CA . ASN A 1 145 ? 16.253 -3.653 15.419 1.00 12.93 145 ASN A CA 1
ATOM 1097 C C . ASN A 1 145 ? 15.503 -2.452 16.004 1.00 12.28 145 ASN A C 1
ATOM 1098 O O . ASN A 1 145 ? 15.840 -2.007 17.121 1.00 11.54 145 ASN A O 1
ATOM 1103 N N . TYR A 1 146 ? 14.418 -2.000 15.351 1.00 10.83 146 TYR A N 1
ATOM 1104 C CA . TYR A 1 146 ? 13.656 -0.948 15.904 1.00 11.04 146 TYR A CA 1
ATOM 1105 C C . TYR A 1 146 ? 12.174 -1.291 15.883 1.00 10.52 146 TYR A C 1
ATOM 1106 O O . TYR A 1 146 ? 11.363 -0.418 15.739 1.00 10.08 146 TYR A O 1
ATOM 1115 N N . ALA A 1 147 ? 11.848 -2.580 15.914 1.00 10.28 147 ALA A N 1
ATOM 1116 C CA . ALA A 1 147 ? 10.497 -2.933 15.659 1.00 10.24 147 ALA A CA 1
ATOM 1117 C C . ALA A 1 147 ? 9.491 -2.358 16.639 1.00 9.99 147 ALA A C 1
ATOM 1118 O O . ALA A 1 147 ? 8.373 -2.042 16.271 1.00 9.68 147 ALA A O 1
ATOM 1120 N N . PRO A 1 148 ? 9.850 -2.282 17.932 1.00 9.98 148 PRO A N 1
ATOM 1121 C CA . PRO A 1 148 ? 8.883 -1.579 18.858 1.00 9.98 148 PRO A CA 1
ATOM 1122 C C . PRO A 1 148 ? 8.536 -0.135 18.455 1.00 9.53 148 PRO A C 1
ATOM 1123 O O . PRO A 1 148 ? 7.323 0.203 18.442 1.00 9.88 148 PRO A O 1
ATOM 1127 N N . TYR A 1 149 ? 9.544 0.624 18.096 1.00 8.87 149 TYR A N 1
ATOM 1128 C CA . TYR A 1 149 ? 9.329 1.962 17.605 1.00 8.97 149 TYR A CA 1
ATOM 1129 C C . TYR A 1 149 ? 8.416 1.951 16.339 1.00 8.29 149 TYR A C 1
ATOM 1130 O O . TYR A 1 149 ? 7.451 2.735 16.216 1.00 7.73 149 TYR A O 1
ATOM 1139 N N . VAL A 1 150 ? 8.721 1.089 15.400 1.00 8.37 150 VAL A N 1
ATOM 1140 C CA . VAL A 1 150 ? 8.031 1.092 14.107 1.00 8.34 150 VAL A CA 1
ATOM 1141 C C . VAL A 1 150 ? 6.565 0.700 14.330 1.00 8.76 150 VAL A C 1
ATOM 1142 O O . VAL A 1 150 ? 5.625 1.237 13.744 1.00 8.66 150 VAL A O 1
ATOM 1146 N N . SER A 1 151 ? 6.393 -0.304 15.177 1.00 8.96 151 SER A N 1
ATOM 1147 C CA . SER A 1 151 ? 5.087 -0.811 15.498 1.00 8.99 151 SER A CA 1
ATOM 1148 C C . SER A 1 151 ? 4.234 0.281 16.150 1.00 8.55 151 SER A C 1
ATOM 1149 O O . SER A 1 151 ? 3.055 0.454 15.802 1.00 7.65 151 SER A O 1
ATOM 1152 N N . ALA A 1 152 ? 4.803 1.046 17.064 1.00 8.36 152 ALA A N 1
ATOM 1153 C CA . ALA A 1 152 ? 4.029 2.105 17.698 1.00 8.50 152 ALA A CA 1
ATOM 1154 C C . ALA A 1 152 ? 3.687 3.203 16.697 1.00 8.47 152 ALA A C 1
ATOM 1155 O O . ALA A 1 152 ? 2.617 3.735 16.761 1.00 8.44 152 ALA A O 1
ATOM 1157 N N . ARG A 1 153 ? 4.580 3.540 15.762 1.00 8.25 153 ARG A N 1
ATOM 1158 C CA . ARG A 1 153 ? 4.247 4.499 14.671 1.00 8.17 153 ARG A CA 1
ATOM 1159 C C . ARG A 1 153 ? 3.165 3.903 13.798 1.00 7.89 153 ARG A C 1
ATOM 1160 O O . ARG A 1 153 ? 2.304 4.589 13.325 1.00 7.27 153 ARG A O 1
ATOM 1168 N N . ALA A 1 154 ? 3.265 2.602 13.529 1.00 8.03 154 ALA A N 1
ATOM 1169 C CA . ALA A 1 154 ? 2.171 1.947 12.763 1.00 8.41 154 ALA A CA 1
ATOM 1170 C C . ALA A 1 154 ? 0.804 2.104 13.486 1.00 8.15 154 ALA A C 1
ATOM 1171 O O . ALA A 1 154 ? -0.188 2.201 12.823 1.00 7.96 154 ALA A O 1
ATOM 1173 N N . ALA A 1 155 ? 0.797 1.991 14.820 1.00 8.29 155 ALA A N 1
ATOM 1174 C CA . ALA A 1 155 ? -0.462 2.132 15.600 1.00 9.17 155 ALA A CA 1
ATOM 1175 C C . ALA A 1 155 ? -1.019 3.516 15.403 1.00 9.05 155 ALA A C 1
ATOM 1176 O O . ALA A 1 155 ? -2.226 3.677 15.193 1.00 11.09 155 ALA A O 1
ATOM 1178 N N . GLY A 1 156 ? -0.132 4.479 15.401 1.00 8.78 156 GLY A N 1
ATOM 1179 C CA . GLY A 1 156 ? -0.513 5.870 15.158 1.00 8.81 156 GLY A CA 1
ATOM 1180 C C . GLY A 1 156 ? -1.139 6.017 13.790 1.00 8.66 156 GLY A C 1
ATOM 1181 O O . GLY A 1 156 ? -2.257 6.594 13.631 1.00 8.62 156 GLY A O 1
ATOM 1182 N N . ASN A 1 157 ? -0.394 5.591 12.765 1.00 8.40 157 ASN A N 1
ATOM 1183 C CA . ASN A 1 157 ? -0.880 5.668 11.413 1.00 8.63 157 ASN A CA 1
ATOM 1184 C C . ASN A 1 157 ? -2.224 4.927 11.272 1.00 8.80 157 ASN A C 1
ATOM 1185 O O . ASN A 1 157 ? -3.050 5.274 10.461 1.00 9.04 157 ASN A O 1
ATOM 1190 N N . GLY A 1 158 ? -2.360 3.859 11.999 1.00 8.92 158 GLY A N 1
ATOM 1191 C CA . GLY A 1 158 ? -3.552 3.003 11.996 1.00 9.16 158 GLY A CA 1
ATOM 1192 C C . GLY A 1 158 ? -4.821 3.590 12.669 1.00 9.56 158 GLY A C 1
ATOM 1193 O O . GLY A 1 158 ? -5.893 3.033 12.415 1.00 9.46 158 GLY A O 1
ATOM 1194 N N . LEU A 1 159 ? -4.716 4.745 13.285 1.00 8.91 159 LEU A N 1
ATOM 1195 C CA . LEU A 1 159 ? -5.946 5.504 13.658 1.00 9.89 159 LEU A CA 1
ATOM 1196 C C . LEU A 1 159 ? -6.630 6.266 12.495 1.00 9.30 159 LEU A C 1
ATOM 1197 O O . LEU A 1 159 ? -7.833 6.493 12.522 1.00 9.23 159 LEU A O 1
ATOM 1202 N N . VAL A 1 160 ? -5.860 6.579 11.449 1.00 8.87 160 VAL A N 1
ATOM 1203 C CA . VAL A 1 160 ? -6.176 7.630 10.535 1.00 8.94 160 VAL A CA 1
ATOM 1204 C C . VAL A 1 160 ? -7.360 7.300 9.679 1.00 9.00 160 VAL A C 1
ATOM 1205 O O . VAL A 1 160 ? -8.319 8.076 9.714 1.00 8.32 160 VAL A O 1
ATOM 1209 N N . SER A 1 161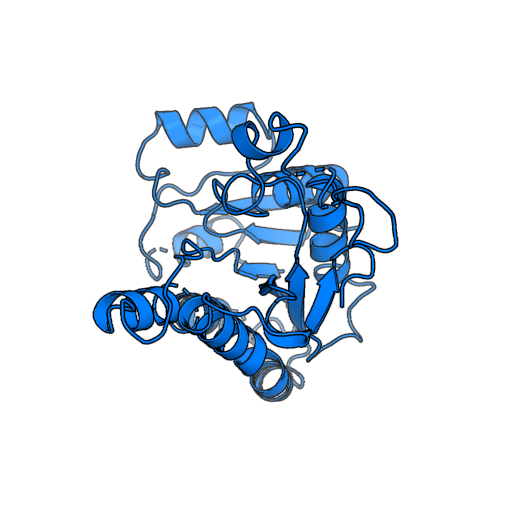 ? -7.355 6.154 8.977 1.00 8.69 161 SER A N 1
ATOM 1210 C CA . SER A 1 161 ? -8.463 5.923 8.095 1.00 9.43 161 SER A CA 1
ATOM 1211 C C . SER A 1 161 ? -9.799 5.670 8.845 1.00 9.18 161 SER A C 1
ATOM 1212 O O . SER A 1 161 ? -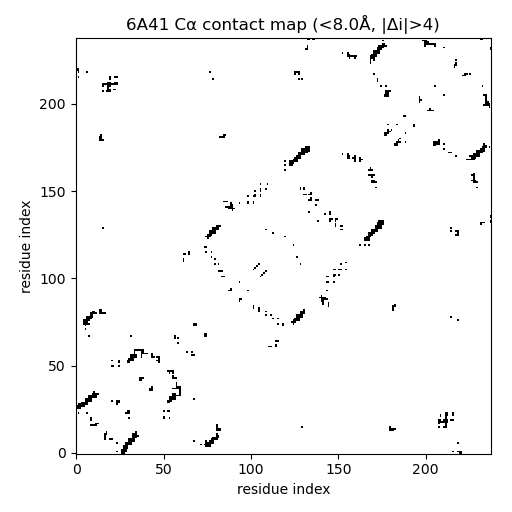10.902 6.028 8.367 1.00 9.65 161 SER A O 1
ATOM 1215 N N . SER A 1 162 ? -9.709 5.058 10.012 1.00 8.95 162 SER A N 1
ATOM 1216 C CA . SER A 1 162 ? -10.939 4.809 10.883 1.00 9.24 162 SER A CA 1
ATOM 1217 C C . SER A 1 162 ? -11.506 6.107 11.413 1.00 9.36 162 SER A C 1
ATOM 1218 O O . SER A 1 162 ? -12.727 6.338 11.345 1.00 9.80 162 SER A O 1
ATOM 1221 N N . LEU A 1 163 ? -10.621 6.984 11.906 1.00 9.56 163 LEU A N 1
ATOM 1222 C CA . LEU A 1 163 ? -11.135 8.279 12.351 1.00 9.42 163 LEU A CA 1
ATOM 1223 C C . LEU A 1 163 ? -11.633 9.131 11.199 1.00 9.08 163 LEU A C 1
ATOM 1224 O O . LEU A 1 163 ? -12.610 9.863 11.342 1.00 8.36 163 LEU A O 1
ATOM 1229 N N . ALA A 1 164 ? -10.981 9.002 10.036 1.00 8.52 164 ALA A N 1
ATOM 1230 C CA . ALA A 1 164 ? -11.445 9.745 8.887 1.00 9.29 164 ALA A CA 1
ATOM 1231 C C . ALA A 1 164 ? -12.894 9.350 8.549 1.00 9.53 164 ALA A C 1
ATOM 1232 O O . ALA A 1 164 ? -13.735 10.197 8.246 1.00 9.98 164 ALA A O 1
ATOM 1234 N N . LYS A 1 165 ? -13.149 8.076 8.581 1.00 9.92 165 LYS A N 1
ATOM 1235 C CA . LYS A 1 165 ? -14.485 7.630 8.317 1.00 10.82 165 LYS A CA 1
ATOM 1236 C C . LYS A 1 165 ? -15.468 8.107 9.335 1.00 10.93 165 LYS A C 1
ATOM 1237 O O . LYS A 1 165 ? -16.603 8.444 9.000 1.00 10.63 165 LYS A O 1
ATOM 1243 N N . GLU A 1 166 ? -15.043 8.098 10.567 1.00 11.24 166 GLU A N 1
ATOM 1244 C CA . GLU A 1 166 ? -15.937 8.425 11.668 1.00 12.34 166 GLU A CA 1
ATOM 1245 C C . GLU A 1 166 ? -16.294 9.944 11.717 1.00 12.83 166 GLU A C 1
ATOM 1246 O O . GLU A 1 166 ? -17.461 10.349 11.988 1.00 13.10 166 GLU A O 1
ATOM 1252 N N . LEU A 1 167 ? -15.365 10.813 11.320 1.00 11.63 167 LEU A N 1
ATOM 1253 C CA . LEU A 1 167 ? -15.547 12.238 11.360 1.00 12.00 167 LEU A CA 1
ATOM 1254 C C . LEU A 1 167 ? -15.857 12.890 10.010 1.00 12.23 167 LEU A C 1
ATOM 1255 O O . LEU A 1 167 ? -16.257 14.083 9.977 1.00 12.00 167 LEU A O 1
ATOM 1260 N N . GLY A 1 168 ? -15.820 12.111 8.913 1.00 12.31 168 GLY A N 1
ATOM 1261 C CA . GLY A 1 168 ? -15.936 12.673 7.540 1.00 12.66 168 GLY A CA 1
ATOM 1262 C C . GLY A 1 168 ? -17.291 13.251 7.209 1.00 13.28 168 GLY A C 1
ATOM 1263 O O . GLY A 1 168 ? -17.386 14.248 6.433 1.00 12.61 168 GLY A O 1
ATOM 1264 N N . ARG A 1 169 ? -18.332 12.706 7.809 1.00 14.90 169 ARG A N 1
ATOM 1265 C CA . ARG A 1 169 ? -19.631 13.272 7.531 1.00 18.77 169 ARG A CA 1
ATOM 1266 C C . ARG A 1 169 ? -19.823 14.677 8.142 1.00 18.71 169 ARG A C 1
ATOM 1267 O O . ARG A 1 169 ? -20.734 15.462 7.713 1.00 17.80 169 ARG A O 1
ATOM 1275 N N . ASP A 1 170 ? -19.028 14.988 9.135 1.00 15.68 170 ASP A N 1
ATOM 1276 C CA . ASP A 1 170 ? -18.995 16.337 9.691 1.00 16.67 170 ASP A CA 1
ATOM 1277 C C . ASP A 1 170 ? -17.959 17.260 9.031 1.00 16.92 170 ASP A C 1
ATOM 1278 O O . ASP A 1 170 ? -17.619 18.300 9.570 1.00 16.22 170 ASP A O 1
ATOM 1283 N N . SER A 1 171 ? -17.480 16.822 7.858 1.00 17.28 171 SER A N 1
ATOM 1284 C CA . SER A 1 171 ? -16.525 17.473 7.052 1.00 17.96 171 SER A CA 1
ATOM 1285 C C . SER A 1 171 ? -15.137 17.648 7.706 1.00 16.78 171 SER A C 1
ATOM 1286 O O . SER A 1 171 ? -14.314 18.378 7.178 1.00 20.22 171 SER A O 1
ATOM 1289 N N . ILE A 1 172 ? -14.796 16.924 8.707 1.00 12.94 172 ILE A N 1
ATOM 1290 C CA . ILE A 1 172 ? -13.509 17.083 9.285 1.00 11.49 172 ILE A CA 1
ATOM 1291 C C . ILE A 1 172 ? -12.603 16.071 8.614 1.00 11.09 172 ILE A C 1
ATOM 1292 O O . ILE A 1 172 ? -12.958 14.875 8.491 1.00 10.88 172 ILE A O 1
ATOM 1297 N N . THR A 1 173 ? -11.420 16.499 8.185 1.00 10.76 173 THR A N 1
ATOM 1298 C CA . THR A 1 173 ? -10.480 15.513 7.597 1.00 10.09 173 THR A CA 1
ATOM 1299 C C . THR A 1 173 ? -9.472 15.031 8.645 1.00 9.72 173 THR A C 1
ATOM 1300 O O . THR A 1 173 ? -9.185 15.724 9.601 1.00 9.57 173 THR A O 1
ATOM 1304 N N . VAL A 1 174 ? -8.979 13.837 8.459 1.00 9.08 174 VAL A N 1
ATOM 1305 C CA . VAL A 1 174 ? -8.018 13.232 9.340 1.00 8.79 174 VAL A CA 1
ATOM 1306 C C . VAL A 1 174 ? -6.950 12.593 8.443 1.00 8.25 174 VAL A C 1
ATOM 1307 O O . VAL A 1 174 ? -7.218 11.683 7.709 1.00 7.56 174 VAL A O 1
ATOM 1311 N N . ASN A 1 175 ? -5.744 13.031 8.650 1.00 8.02 175 ASN A N 1
ATOM 1312 C CA . ASN A 1 175 ? -4.573 12.543 7.873 1.00 7.98 175 ASN A CA 1
ATOM 1313 C C . ASN A 1 175 ? -3.338 12.425 8.786 1.00 8.35 175 ASN A C 1
ATOM 1314 O O . ASN A 1 175 ? -3.309 12.952 9.926 1.00 8.31 175 ASN A O 1
ATOM 1319 N N . ALA A 1 176 ? -2.275 11.794 8.255 1.00 8.18 176 ALA A N 1
ATOM 1320 C CA . ALA A 1 176 ? -0.985 11.782 8.935 1.00 8.12 176 ALA A CA 1
ATOM 1321 C C . ALA A 1 176 ? 0.082 12.151 7.952 1.00 8.84 176 ALA A C 1
ATOM 1322 O O . ALA A 1 176 ? -0.074 11.938 6.703 1.00 8.98 176 ALA A O 1
ATOM 1324 N N . VAL A 1 177 ? 1.175 12.679 8.438 1.00 8.68 177 VAL A N 1
ATOM 1325 C CA . VAL A 1 177 ? 2.363 12.882 7.590 1.00 9.10 177 VAL A CA 1
ATOM 1326 C C . VAL A 1 177 ? 3.397 11.874 8.149 1.00 9.56 177 VAL A C 1
ATOM 1327 O O . VAL A 1 177 ? 3.701 11.877 9.291 1.00 9.69 177 VAL A O 1
ATOM 1331 N N . GLY A 1 178 ? 3.878 10.986 7.295 1.00 9.41 178 GLY A N 1
ATOM 1332 C CA . GLY A 1 178 ? 4.817 9.960 7.623 1.00 9.33 178 GLY A CA 1
ATOM 1333 C C . GLY A 1 178 ? 6.204 10.476 7.350 1.00 9.47 178 GLY A C 1
ATOM 1334 O O . GLY A 1 178 ? 6.737 10.309 6.258 1.00 8.91 178 GLY A O 1
ATOM 1335 N N . SER A 1 179 ? 6.729 11.198 8.285 1.00 9.30 179 SER A N 1
ATOM 1336 C CA . SER A 1 179 ? 8.094 11.755 8.101 1.00 10.14 179 SER A CA 1
ATOM 1337 C C . SER A 1 179 ? 9.204 10.751 8.242 1.00 9.43 179 SER A C 1
ATOM 1338 O O . SER A 1 179 ? 9.117 9.768 8.965 1.00 9.34 179 SER A O 1
ATOM 1341 N N . ASN A 1 180 ? 10.302 10.994 7.528 1.00 9.53 180 ASN A N 1
ATOM 1342 C CA . ASN A 1 180 ? 11.594 10.385 7.907 1.00 9.12 180 ASN A CA 1
ATOM 1343 C C . ASN A 1 180 ? 12.714 11.242 7.248 1.00 9.23 180 ASN A C 1
ATOM 1344 O O . ASN A 1 180 ? 12.521 11.904 6.261 1.00 8.42 180 ASN A O 1
ATOM 1349 N N . TYR A 1 181 ? 13.906 11.200 7.848 1.00 9.84 181 TYR A N 1
ATOM 1350 C CA . TYR A 1 181 ? 15.071 11.913 7.395 1.00 10.30 181 TYR A CA 1
ATOM 1351 C C . TYR A 1 181 ? 14.866 13.416 7.316 1.00 10.52 181 TYR A C 1
ATOM 1352 O O . TYR A 1 181 ? 15.439 14.013 6.389 1.00 10.49 181 TYR A O 1
ATOM 1361 N N . VAL A 1 182 ? 14.046 14.001 8.211 1.00 10.46 182 VAL A N 1
ATOM 1362 C CA . VAL A 1 182 ? 13.818 15.431 8.278 1.00 11.35 182 VAL A CA 1
ATOM 1363 C C . VAL A 1 182 ? 14.578 15.958 9.488 1.00 12.22 182 VAL A C 1
ATOM 1364 O O . VAL A 1 182 ? 14.405 15.407 10.599 1.00 12.66 182 VAL A O 1
ATOM 1368 N N . GLU A 1 183 ? 15.436 16.964 9.260 1.00 12.72 183 GLU A N 1
ATOM 1369 C CA . GLU A 1 183 ? 16.169 17.638 10.360 1.00 14.30 183 GLU A CA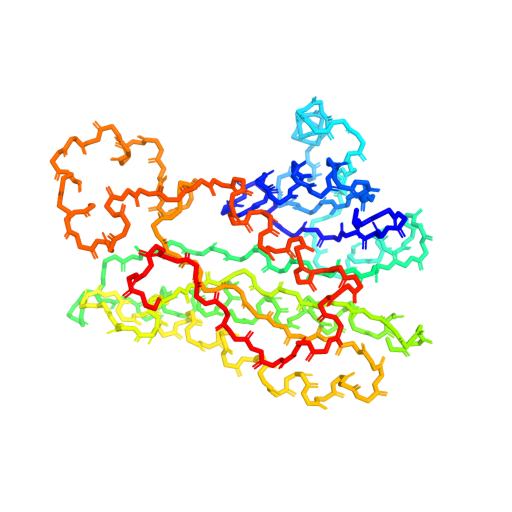 1
ATOM 1370 C C . GLU A 1 183 ? 15.151 17.971 11.428 1.00 14.26 183 GLU A C 1
ATOM 1371 O O . GLU A 1 183 ? 14.201 18.708 11.180 1.00 14.33 183 GLU A O 1
ATOM 1377 N N . ASN A 1 184 ? 15.384 17.448 12.631 1.00 14.64 184 ASN A N 1
ATOM 1378 C CA . ASN A 1 184 ? 14.524 17.681 13.740 1.00 14.23 184 ASN A CA 1
ATOM 1379 C C . ASN A 1 184 ? 15.140 17.252 14.987 1.00 14.69 184 ASN A C 1
ATOM 1380 O O . ASN A 1 184 ? 15.980 16.354 14.971 1.00 16.13 184 ASN A O 1
ATOM 1385 N N . PRO A 1 185 ? 14.646 17.783 16.096 1.00 15.72 185 PRO A N 1
ATOM 1386 C CA . PRO A 1 185 ? 15.389 17.476 17.313 1.00 16.79 185 PRO A CA 1
ATOM 1387 C C . PRO A 1 185 ? 15.287 16.080 17.863 1.00 16.27 185 PRO A C 1
ATOM 1388 O O . PRO A 1 185 ? 16.154 15.706 18.657 1.00 16.22 185 PRO A O 1
ATOM 1392 N N . ASP A 1 186 ? 14.254 15.329 17.505 1.00 14.87 186 ASP A N 1
ATOM 1393 C CA . ASP A 1 186 ? 13.988 13.984 18.030 1.00 14.90 186 ASP A CA 1
ATOM 1394 C C . ASP A 1 186 ? 14.750 12.858 17.318 1.00 14.67 186 ASP A C 1
ATOM 1395 O O . ASP A 1 186 ? 15.373 12.003 17.958 1.00 15.77 186 ASP A O 1
ATOM 1400 N N . TYR A 1 187 ? 14.718 12.880 15.996 1.00 12.78 187 TYR A N 1
ATOM 1401 C CA . TYR A 1 187 ? 15.248 11.810 15.189 1.00 12.24 187 TYR A CA 1
ATOM 1402 C C . TYR A 1 187 ? 16.500 12.203 14.374 1.00 12.31 187 TYR A C 1
ATOM 1403 O O . TYR A 1 187 ? 17.246 11.297 14.008 1.00 11.26 187 TYR A O 1
ATOM 1412 N N . PHE A 1 188 ? 16.652 13.507 13.976 1.00 11.09 188 PHE A N 1
ATOM 1413 C CA . PHE A 1 188 ? 17.783 13.931 13.110 1.00 11.98 188 PHE A CA 1
ATOM 1414 C C . PHE A 1 188 ? 18.353 15.220 13.690 1.00 12.52 188 PHE A C 1
ATOM 1415 O O . PHE A 1 188 ? 18.196 16.265 13.111 1.00 12.23 188 PHE A O 1
ATOM 1423 N N . PRO A 1 189 ? 18.922 15.124 14.859 1.00 13.60 189 PRO A N 1
ATOM 1424 C CA . PRO A 1 189 ? 19.344 16.318 15.554 1.00 14.64 189 PRO A CA 1
ATOM 1425 C C . PRO A 1 189 ? 20.699 16.790 15.078 1.00 13.57 189 PRO A C 1
ATOM 1426 O O . PRO A 1 189 ? 21.358 16.078 14.325 1.00 12.10 189 PRO A O 1
ATOM 1430 N N . PRO A 1 190 ? 21.134 17.967 15.557 1.00 14.34 190 PRO A N 1
ATOM 1431 C CA . PRO A 1 190 ? 22.387 18.563 15.034 1.00 14.91 190 PRO A CA 1
ATOM 1432 C C . PRO A 1 190 ? 23.538 17.673 15.209 1.00 14.68 190 PRO A C 1
ATOM 1433 O O . PRO A 1 190 ? 24.398 17.644 14.323 1.00 15.07 190 PRO A O 1
ATOM 1437 N N . ALA A 1 191 ? 23.599 16.893 16.281 1.00 15.38 191 ALA A N 1
ATOM 1438 C CA . ALA A 1 191 ? 24.813 16.071 16.497 1.00 17.11 191 ALA A CA 1
ATOM 1439 C C . ALA A 1 191 ? 24.994 15.017 15.380 1.00 18.46 191 ALA A C 1
ATOM 1440 O O . ALA A 1 191 ? 26.115 14.706 14.839 1.00 16.93 191 ALA A O 1
ATOM 1442 N N . LEU A 1 192 ? 23.832 14.481 14.995 1.00 18.28 192 LEU A N 1
ATOM 1443 C CA . LEU A 1 192 ? 23.790 13.519 13.899 1.00 19.56 192 LEU A CA 1
ATOM 1444 C C . LEU A 1 192 ? 24.149 14.159 12.608 1.00 19.62 192 LEU A C 1
ATOM 1445 O O . LEU A 1 192 ? 24.950 13.603 11.868 1.00 21.79 192 LEU A O 1
ATOM 1450 N N . LEU A 1 193 ? 23.626 15.353 12.338 1.00 20.48 193 LEU A N 1
ATOM 1451 C CA . LEU A 1 193 ? 23.971 16.108 11.113 1.00 20.58 193 LEU A CA 1
ATOM 1452 C C . LEU A 1 193 ? 25.474 16.413 10.975 1.00 21.91 193 LEU A C 1
ATOM 1453 O O . LEU A 1 193 ? 25.953 16.525 9.890 1.00 22.43 193 LEU A O 1
ATOM 1458 N N . ALA A 1 194 ? 26.186 16.500 12.081 1.00 21.68 194 ALA A N 1
ATOM 1459 C CA . ALA A 1 194 ? 27.583 16.831 12.054 1.00 22.53 194 ALA A CA 1
ATOM 1460 C C . ALA A 1 194 ? 28.434 15.560 11.925 1.00 23.04 194 ALA A C 1
ATOM 1461 O O . ALA A 1 194 ? 29.603 15.703 11.915 1.00 26.02 194 ALA A O 1
ATOM 1463 N N . ASN A 1 195 ? 27.861 14.357 11.874 1.00 22.58 195 ASN A N 1
ATOM 1464 C CA . ASN A 1 195 ? 28.638 13.099 11.795 1.00 24.30 195 ASN A CA 1
ATOM 1465 C C . ASN A 1 195 ? 28.717 12.789 10.305 1.00 25.02 195 ASN A C 1
ATOM 1466 O O . ASN A 1 195 ? 27.748 12.399 9.696 1.00 21.24 195 ASN A O 1
ATOM 1471 N N . ARG A 1 196 ? 29.881 13.056 9.704 1.00 25.55 196 ARG A N 1
ATOM 1472 C CA . ARG A 1 196 ? 29.996 13.022 8.274 1.00 29.84 196 ARG A CA 1
ATOM 1473 C C . ARG A 1 196 ? 29.722 11.629 7.695 1.00 30.01 196 ARG A C 1
ATOM 1474 O O . ARG A 1 196 ? 29.043 11.446 6.603 1.00 27.15 196 ARG A O 1
ATOM 1482 N N . GLU A 1 197 ? 30.166 10.639 8.458 1.00 29.31 197 GLU A N 1
ATOM 1483 C CA . GLU A 1 197 ? 30.056 9.274 8.028 1.00 33.05 197 GLU A CA 1
ATOM 1484 C C . GLU A 1 197 ? 28.596 8.805 8.128 1.00 28.71 197 GLU A C 1
ATOM 1485 O O . GLU A 1 197 ? 28.092 8.103 7.218 1.00 24.78 197 GLU A O 1
ATOM 1491 N N . ALA A 1 198 ? 27.913 9.171 9.210 1.00 25.09 198 ALA A N 1
ATOM 1492 C CA . ALA A 1 198 ? 26.491 8.888 9.352 1.00 26.07 198 ALA A CA 1
ATOM 1493 C C . ALA A 1 198 ? 25.729 9.516 8.198 1.00 22.21 198 ALA A C 1
ATOM 1494 O O . ALA A 1 198 ? 24.924 8.868 7.635 1.00 20.05 198 ALA A O 1
ATOM 1504 N N . ALA A 1 200 ? 26.771 10.487 5.209 1.00 21.90 200 ALA A N 1
ATOM 1505 C CA . ALA A 1 200 ? 27.046 9.823 3.922 1.00 24.11 200 ALA A CA 1
ATOM 1506 C C . ALA A 1 200 ? 26.231 8.517 3.783 1.00 24.10 200 ALA A C 1
ATOM 1507 O O . ALA A 1 200 ? 25.663 8.195 2.682 1.00 20.68 200 ALA A O 1
ATOM 1509 N N . LYS A 1 201 ? 26.151 7.746 4.856 1.00 23.42 201 LYS A N 1
ATOM 1510 C CA . LYS A 1 201 ? 25.382 6.534 4.773 1.00 25.11 201 LYS A CA 1
ATOM 1511 C C . LYS A 1 201 ? 23.889 6.820 4.594 1.00 22.13 201 LYS A C 1
ATOM 1512 O O . LYS A 1 201 ? 23.226 6.112 3.868 1.00 20.64 201 LYS A O 1
ATOM 1526 N N . THR A 1 203 ? 22.288 9.638 3.382 1.00 17.93 203 THR A N 1
ATOM 1527 C CA . THR A 1 203 ? 21.878 10.243 2.132 1.00 18.63 203 THR A CA 1
ATOM 1528 C C . THR A 1 203 ? 22.060 9.366 0.946 1.00 18.84 203 THR A C 1
ATOM 1529 O O . THR A 1 203 ? 21.324 9.499 -0.014 1.00 18.16 203 THR A O 1
ATOM 1533 N N . ALA A 1 204 ? 22.973 8.416 1.010 1.00 19.62 204 ALA A N 1
ATOM 1534 C CA . ALA A 1 204 ? 23.064 7.376 -0.048 1.00 22.56 204 ALA A CA 1
ATOM 1535 C C . ALA A 1 204 ? 21.822 6.514 -0.195 1.00 22.16 204 ALA A C 1
ATOM 1536 O O . ALA A 1 204 ? 21.606 6.009 -1.271 1.00 21.98 204 ALA A O 1
ATOM 1538 N N . GLN A 1 205 ? 20.963 6.468 0.792 1.00 20.37 205 GLN A N 1
ATOM 1539 C CA . GLN A 1 205 ? 19.750 5.638 0.777 1.00 21.53 205 GLN A CA 1
ATOM 1540 C C . GLN A 1 205 ? 18.430 6.433 0.665 1.00 17.19 205 GLN A C 1
ATOM 1541 O O . GLN A 1 205 ? 17.367 5.915 0.790 1.00 14.51 205 GLN A O 1
ATOM 1547 N N . ILE A 1 206 ? 18.559 7.737 0.426 1.00 15.17 206 ILE A N 1
ATOM 1548 C CA . ILE A 1 206 ? 17.418 8.612 0.140 1.00 13.38 206 ILE A CA 1
ATOM 1549 C C . ILE A 1 206 ? 17.420 9.029 -1.335 1.00 12.91 206 ILE A C 1
ATOM 1550 O O . ILE A 1 206 ? 18.412 9.626 -1.765 1.00 11.98 206 ILE A O 1
ATOM 1555 N N . PRO A 1 207 ? 16.308 8.866 -2.058 1.00 12.14 207 PRO A N 1
ATOM 1556 C CA . PRO A 1 207 ? 16.377 9.234 -3.490 1.00 12.29 207 PRO A CA 1
ATOM 1557 C C . PRO A 1 207 ? 16.754 10.681 -3.801 1.00 12.42 207 PRO A C 1
ATOM 1558 O O . PRO A 1 207 ? 17.470 10.941 -4.820 1.00 11.57 207 PRO A O 1
ATOM 1562 N N . LEU A 1 208 ? 16.348 11.614 -2.954 1.00 11.35 208 LEU A N 1
ATOM 1563 C CA . LEU A 1 208 ? 16.729 12.964 -3.213 1.00 11.92 208 LEU A CA 1
ATOM 1564 C C . LEU A 1 208 ? 18.138 13.263 -2.742 1.00 12.70 208 LEU A C 1
ATOM 1565 O O . LEU A 1 208 ? 18.615 14.327 -2.916 1.00 13.77 208 LEU A O 1
ATOM 1570 N N . GLY A 1 209 ? 18.754 12.361 -2.053 1.00 12.84 209 GLY A N 1
ATOM 1571 C CA . GLY A 1 209 ? 20.196 12.475 -1.724 1.00 13.09 209 GLY A CA 1
ATOM 1572 C C . GLY A 1 209 ? 20.501 13.518 -0.670 1.00 13.22 209 GLY A C 1
ATOM 1573 O O . GLY A 1 209 ? 21.645 13.962 -0.586 1.00 11.57 209 GLY A O 1
ATOM 1574 N N . ARG A 1 210 ? 19.546 13.842 0.205 1.00 12.77 210 ARG A N 1
ATOM 1575 C CA . ARG A 1 210 ? 19.716 14.865 1.221 1.00 13.20 210 ARG A CA 1
ATOM 1576 C C . ARG A 1 210 ? 18.674 14.660 2.324 1.00 12.94 210 ARG A C 1
ATOM 1577 O O . ARG A 1 210 ? 17.684 13.990 2.078 1.00 11.90 210 ARG A O 1
ATOM 1585 N N . LEU A 1 211 ? 18.876 15.253 3.509 1.00 12.51 211 LEU A N 1
ATOM 1586 C CA . LEU A 1 211 ? 17.820 15.341 4.522 1.00 13.19 211 LEU A CA 1
ATOM 1587 C C . LEU A 1 211 ? 16.864 16.444 4.255 1.00 12.44 211 LEU A C 1
ATOM 1588 O O . LEU A 1 211 ? 17.169 17.406 3.538 1.00 11.95 211 LEU A O 1
ATOM 1593 N N . GLY A 1 212 ? 15.655 16.293 4.768 1.00 11.63 212 GLY A N 1
ATOM 1594 C CA . GLY A 1 212 ? 14.638 17.251 4.583 1.00 11.34 212 GLY A CA 1
ATOM 1595 C C . GLY A 1 212 ? 14.732 18.336 5.607 1.00 13.12 212 GLY A C 1
ATOM 1596 O O . GLY A 1 212 ? 15.427 18.241 6.640 1.00 12.01 212 GLY A O 1
ATOM 1597 N N . LYS A 1 213 ? 14.150 19.460 5.253 1.00 13.92 213 LYS A N 1
ATOM 1598 C CA . LYS A 1 213 ? 14.098 20.633 6.094 1.00 15.06 213 LYS A CA 1
ATOM 1599 C C . LYS A 1 213 ? 12.877 20.666 6.974 1.00 13.69 213 LYS A C 1
ATOM 1600 O O . LYS A 1 213 ? 11.760 20.228 6.576 1.00 10.38 213 LYS A O 1
ATOM 1606 N N . SER A 1 214 ? 13.052 21.233 8.181 1.00 12.21 214 SER A N 1
ATOM 1607 C CA . SER A 1 214 ? 11.928 21.265 9.101 1.00 13.48 214 SER A CA 1
ATOM 1608 C C . SER A 1 214 ? 10.811 22.163 8.446 1.00 13.20 214 SER A C 1
ATOM 1609 O O . SER A 1 214 ? 9.635 21.837 8.642 1.00 12.64 214 SER A O 1
ATOM 1612 N N . ASP A 1 215 ? 11.180 23.198 7.670 1.00 12.78 215 ASP A N 1
ATOM 1613 C CA . ASP A 1 215 ? 10.228 23.965 6.864 1.00 13.88 215 ASP A CA 1
ATOM 1614 C C . ASP A 1 215 ? 9.423 23.251 5.775 1.00 11.94 215 ASP A C 1
ATOM 1615 O O . ASP A 1 215 ? 8.307 23.718 5.440 1.00 11.19 215 ASP A O 1
ATOM 1620 N N . GLU A 1 216 ? 10.001 22.157 5.257 1.00 11.21 216 GLU A N 1
ATOM 1621 C CA . GLU A 1 216 ? 9.338 21.287 4.277 1.00 11.09 216 GLU A CA 1
ATOM 1622 C C . GLU A 1 216 ? 8.282 20.446 4.969 1.00 10.26 216 GLU A C 1
ATOM 1623 O O . GLU A 1 216 ? 7.123 20.347 4.482 1.00 9.15 216 GLU A O 1
ATOM 1629 N N . LEU A 1 217 ? 8.698 19.841 6.078 1.00 9.55 217 LEU A N 1
ATOM 1630 C CA . LEU A 1 217 ? 7.673 19.100 6.926 1.00 9.66 217 LEU A CA 1
ATOM 1631 C C . LEU A 1 217 ? 6.598 20.058 7.384 1.00 9.18 217 LEU A C 1
ATOM 1632 O O . LEU A 1 217 ? 5.399 19.719 7.304 1.00 8.87 217 LEU A O 1
ATOM 1637 N N . GLY A 1 218 ? 7.026 21.249 7.858 1.00 8.75 218 GLY A N 1
ATOM 1638 C CA . GLY A 1 218 ? 6.012 22.252 8.283 1.00 9.12 218 GLY A CA 1
ATOM 1639 C C . GLY A 1 218 ? 5.016 22.669 7.144 1.00 8.94 218 GLY A C 1
ATOM 1640 O O . GLY A 1 218 ? 3.777 22.769 7.373 1.00 9.30 218 GLY A O 1
ATOM 1641 N N . ALA A 1 219 ? 5.542 22.887 5.954 1.00 8.77 219 ALA A N 1
ATOM 1642 C CA . ALA A 1 219 ? 4.740 23.263 4.839 1.00 9.30 219 ALA A CA 1
ATOM 1643 C C . ALA A 1 219 ? 3.749 22.119 4.464 1.00 9.20 219 ALA A C 1
ATOM 1644 O O . ALA A 1 219 ? 2.605 22.401 4.067 1.00 9.33 219 ALA A O 1
ATOM 1646 N N . THR A 1 220 ? 4.206 20.889 4.564 1.00 8.94 220 THR A N 1
ATOM 1647 C CA . THR A 1 220 ? 3.310 19.735 4.345 1.00 9.23 220 THR A CA 1
ATOM 1648 C C . THR A 1 220 ? 2.158 19.649 5.289 1.00 8.75 220 THR A C 1
ATOM 1649 O O . THR A 1 220 ? 1.002 19.448 4.916 1.00 8.68 220 THR A O 1
ATOM 1653 N N . ILE A 1 221 ? 2.470 19.740 6.556 1.00 8.78 221 ILE A N 1
ATOM 1654 C CA . ILE A 1 221 ? 1.441 19.792 7.595 1.00 8.69 221 ILE A CA 1
ATOM 1655 C C . ILE A 1 221 ? 0.501 20.975 7.406 1.00 9.18 221 ILE A C 1
ATOM 1656 O O . ILE A 1 221 ? -0.777 20.781 7.463 1.00 8.86 221 ILE A O 1
ATOM 1661 N N . CYS A 1 222 ? 1.036 22.169 7.142 1.00 9.05 222 CYS A N 1
ATOM 1662 C CA . CYS A 1 222 ? 0.239 23.310 6.831 1.00 10.04 222 CYS A CA 1
ATOM 1663 C C . CYS A 1 222 ? -0.705 23.129 5.621 1.00 9.90 222 CYS A C 1
ATOM 1664 O O . CYS A 1 222 ? -1.893 23.466 5.662 1.00 9.14 222 CYS A O 1
ATOM 1667 N N . PHE A 1 223 ? -0.156 22.522 4.563 1.00 9.54 223 PHE A N 1
ATOM 1668 C CA . PHE A 1 223 ? -1.003 22.223 3.453 1.00 9.43 223 PHE A CA 1
ATOM 1669 C C . PHE A 1 223 ? -2.232 21.325 3.896 1.00 9.40 223 PHE A C 1
ATOM 1670 O O . PHE A 1 223 ? -3.407 21.695 3.559 1.00 8.40 223 PHE A O 1
ATOM 1678 N N . LEU A 1 224 ? -2.015 20.269 4.680 1.00 9.05 224 LEU A N 1
ATOM 1679 C CA . LEU A 1 224 ? -3.138 19.410 5.071 1.00 9.97 224 LEU A CA 1
ATOM 1680 C C . LEU A 1 224 ? -4.127 20.138 5.985 1.00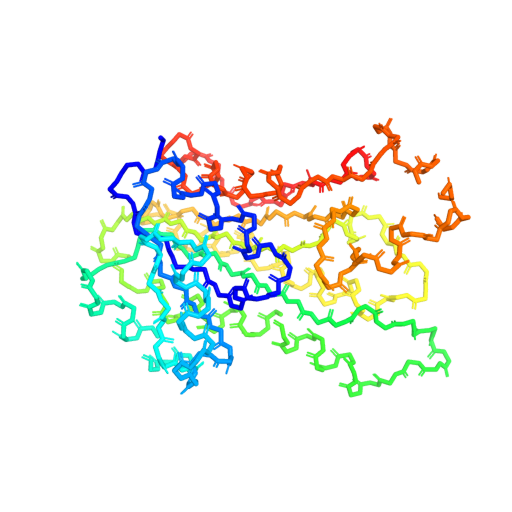 10.96 224 LEU A C 1
ATOM 1681 O O . LEU A 1 224 ? -5.321 19.793 5.941 1.00 11.46 224 LEU A O 1
ATOM 1686 N N . CYS A 1 225 ? -3.660 21.138 6.754 1.00 11.06 225 CYS A N 1
ATOM 1687 C CA . CYS A 1 225 ? -4.549 22.048 7.532 1.00 11.60 225 CYS A CA 1
ATOM 1688 C C . CYS A 1 225 ? -5.400 23.041 6.701 1.00 12.58 225 CYS A C 1
ATOM 1689 O O . CYS A 1 225 ? -6.313 23.623 7.264 1.00 11.69 225 CYS A O 1
ATOM 1692 N N . SER A 1 226 ? -5.059 23.266 5.432 1.00 11.23 226 SER A N 1
ATOM 1693 C CA . SER A 1 226 ? -5.646 24.318 4.615 1.00 11.69 226 SER A CA 1
ATOM 1694 C C . SER A 1 226 ? -6.958 23.876 4.023 1.00 11.93 226 SER A C 1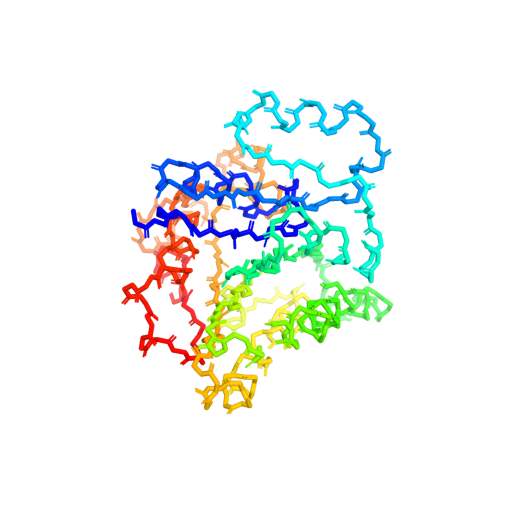
ATOM 1695 O O . SER A 1 226 ? -7.308 22.614 3.896 1.00 10.07 226 SER A O 1
ATOM 1698 N N . ASP A 1 227 ? -7.666 24.883 3.570 1.00 13.32 227 ASP A N 1
ATOM 1699 C CA . ASP A 1 227 ? -8.944 24.633 2.845 1.00 17.18 227 ASP A CA 1
ATOM 1700 C C . ASP A 1 227 ? -8.760 23.875 1.546 1.00 16.38 227 ASP A C 1
ATOM 1701 O O . ASP A 1 227 ? -9.565 23.042 1.204 1.00 17.88 227 ASP A O 1
ATOM 1706 N N . GLY A 1 228 ? -7.617 24.104 0.879 1.00 15.90 228 GLY A N 1
ATOM 1707 C CA . GLY A 1 228 ? -7.336 23.450 -0.342 1.00 14.27 228 GLY A CA 1
ATOM 1708 C C . GLY A 1 228 ? -7.145 21.933 -0.205 1.00 13.26 228 GLY A C 1
ATOM 1709 O O . GLY A 1 228 ? -7.336 21.218 -1.190 1.00 13.20 228 GLY A O 1
ATOM 1710 N N . ALA A 1 229 ? -6.845 21.414 1.000 1.00 11.53 229 ALA A N 1
ATOM 1711 C CA . ALA A 1 229 ? -6.721 19.976 1.247 1.00 10.53 229 ALA A CA 1
ATOM 1712 C C . ALA A 1 229 ? -7.987 19.311 1.784 1.00 10.30 229 ALA A C 1
ATOM 1713 O O . ALA A 1 229 ? -7.952 18.180 2.292 1.00 9.52 229 ALA A O 1
ATOM 1715 N N . GLY A 1 230 ? -9.098 19.982 1.562 1.00 10.08 230 GLY A N 1
ATOM 1716 C CA . GLY A 1 230 ? -10.389 19.510 2.121 1.00 10.13 230 GLY A CA 1
ATOM 1717 C C . GLY A 1 230 ? -10.941 18.235 1.525 1.00 10.37 230 GLY A C 1
ATOM 1718 O O . GLY A 1 230 ? -11.901 17.736 2.093 1.00 11.18 230 GLY A O 1
ATOM 1719 N N . PHE A 1 231 ? -10.393 17.731 0.426 1.00 9.26 231 PHE A N 1
ATOM 1720 C CA . PHE A 1 231 ? -10.870 16.499 -0.143 1.00 8.62 231 PHE A CA 1
ATOM 1721 C C . PHE A 1 231 ? -9.827 15.357 0.104 1.00 8.44 231 PHE A C 1
ATOM 1722 O O . PHE A 1 231 ? -9.954 14.271 -0.478 1.00 8.50 231 PHE A O 1
ATOM 1730 N N . ILE A 1 232 ? -8.784 15.630 0.877 1.00 7.93 232 ILE A N 1
ATOM 1731 C CA . ILE A 1 232 ? -7.844 14.628 1.228 1.00 7.81 232 ILE A CA 1
ATOM 1732 C C . ILE A 1 232 ? -8.182 14.162 2.652 1.00 7.71 232 ILE A C 1
ATOM 1733 O O . ILE A 1 232 ? -8.219 14.984 3.578 1.00 7.88 232 ILE A O 1
ATOM 1738 N N . THR A 1 233 ? -8.425 12.869 2.810 1.00 7.43 233 THR A N 1
ATOM 1739 C CA . THR A 1 233 ? -8.656 12.340 4.227 1.00 7.18 233 THR A CA 1
ATOM 1740 C C . THR A 1 233 ? -8.372 10.891 4.265 1.00 7.28 233 THR A C 1
ATOM 1741 O O . THR A 1 233 ? -8.408 10.202 3.217 1.00 7.25 233 THR A O 1
ATOM 1745 N N . GLY A 1 234 ? -8.021 10.425 5.448 1.00 7.21 234 GLY A N 1
ATOM 1746 C CA . GLY A 1 234 ? -7.708 9.066 5.615 1.00 7.68 234 GLY A CA 1
ATOM 1747 C C . GLY A 1 234 ? -6.342 8.665 5.121 1.00 8.07 234 GLY A C 1
ATOM 1748 O O . GLY A 1 234 ? -6.094 7.463 4.962 1.00 8.54 234 GLY A O 1
ATOM 1749 N N . HIS A 1 235 ? -5.459 9.629 4.930 1.00 7.80 235 HIS A N 1
ATOM 1750 C CA . HIS A 1 235 ? -4.259 9.331 4.225 1.00 7.96 235 HIS A CA 1
ATOM 1751 C C . HIS A 1 235 ? -3.019 9.488 5.125 1.00 8.22 235 HIS A C 1
ATOM 1752 O O . HIS A 1 235 ? -2.946 10.418 5.908 1.00 8.05 235 HIS A O 1
ATOM 1759 N N . VAL A 1 236 ? -2.026 8.632 4.877 1.00 8.78 236 VAL A N 1
ATOM 1760 C CA . VAL A 1 236 ? -0.682 8.797 5.490 1.00 9.07 236 VAL A CA 1
ATOM 1761 C C . VAL A 1 236 ? 0.314 9.225 4.382 1.00 9.78 236 VAL A C 1
ATOM 1762 O O . VAL A 1 236 ? 0.612 8.404 3.510 1.00 10.03 236 VAL A O 1
ATOM 1766 N N . LEU A 1 237 ? 0.673 10.500 4.349 1.00 10.23 237 LEU A N 1
ATOM 1767 C CA . LEU A 1 237 ? 1.469 11.142 3.314 1.00 11.46 237 LEU A CA 1
ATOM 1768 C C . LEU A 1 237 ? 2.960 10.989 3.664 1.00 10.92 237 LEU A C 1
ATOM 1769 O O . LEU A 1 237 ? 3.499 11.648 4.584 1.00 10.69 237 LEU A O 1
ATOM 1774 N N . PRO A 1 238 ? 3.676 10.125 2.926 1.00 11.10 238 PRO A N 1
ATOM 1775 C CA . PRO A 1 238 ? 5.126 9.988 3.132 1.00 10.75 238 PRO A CA 1
ATOM 1776 C C . PRO A 1 238 ? 5.928 11.221 2.797 1.00 10.19 238 PRO A C 1
ATOM 1777 O O . PRO A 1 238 ? 5.698 11.905 1.765 1.00 9.94 238 PRO A O 1
ATOM 1781 N N . HIS A 1 239 ? 6.793 11.584 3.726 1.00 8.99 239 HIS A N 1
ATOM 1782 C CA . HIS A 1 239 ? 7.586 12.792 3.640 1.00 8.47 239 HIS A CA 1
ATOM 1783 C C . HIS A 1 239 ? 8.997 12.435 4.080 1.00 8.38 239 HIS A C 1
ATOM 1784 O O . HIS A 1 239 ? 9.434 12.757 5.099 1.00 7.56 239 HIS A O 1
ATOM 1791 N N . ALA A 1 240 ? 9.686 11.746 3.146 1.00 8.52 240 ALA A N 1
ATOM 1792 C CA . ALA A 1 240 ? 10.959 11.154 3.423 1.00 8.41 240 ALA A CA 1
ATOM 1793 C C . ALA A 1 240 ? 11.880 11.120 2.239 1.00 8.39 240 ALA A C 1
ATOM 1794 O O . ALA A 1 240 ? 12.701 10.221 2.155 1.00 8.31 240 ALA A O 1
ATOM 1796 N N . GLY A 1 241 ? 11.792 12.106 1.341 1.00 8.05 241 GLY A N 1
ATOM 1797 C CA . GLY A 1 241 ? 12.707 12.213 0.257 1.00 8.14 241 GLY A CA 1
ATOM 1798 C C . GLY A 1 241 ? 12.704 11.070 -0.743 1.00 8.08 241 GLY A C 1
ATOM 1799 O O . GLY A 1 241 ? 13.700 10.806 -1.367 1.00 7.83 241 GLY A O 1
ATOM 1800 N N . GLY A 1 242 ? 11.610 10.365 -0.807 1.00 8.04 242 GLY A N 1
ATOM 1801 C CA . GLY A 1 242 ? 11.499 9.147 -1.643 1.00 8.84 242 GLY A CA 1
ATOM 1802 C C . GLY A 1 242 ? 11.863 7.788 -0.966 1.00 8.70 242 GLY A C 1
ATOM 1803 O O . GLY A 1 242 ? 11.695 6.755 -1.570 1.00 8.05 242 GLY A O 1
ATOM 1804 N N . TRP A 1 243 ? 12.282 7.849 0.289 1.00 9.14 243 TRP A N 1
ATOM 1805 C CA . TRP A 1 243 ? 12.723 6.654 0.999 1.00 10.46 243 TRP A CA 1
ATOM 1806 C C . TRP A 1 243 ? 11.522 5.698 1.172 1.00 11.31 243 TRP A C 1
ATOM 1807 O O . TRP A 1 243 ? 11.733 4.473 1.189 1.00 11.59 243 TRP A O 1
ATOM 1818 N N . ALA A 1 244 ? 10.279 6.219 1.228 1.00 11.99 244 ALA A N 1
ATOM 1819 C CA . ALA A 1 244 ? 9.010 5.423 1.173 1.00 13.57 244 ALA A CA 1
ATOM 1820 C C . ALA A 1 244 ? 7.910 6.174 0.318 1.00 14.02 244 ALA A C 1
ATOM 1821 O O . ALA A 1 244 ? 8.289 7.517 0.272 1.00 17.42 244 ALA A O 1
#

Solvent-accessible surface area: 11406 Å² total

Sequence (238 aa):
LLKDRVILITNVEKFAGHGTTRIALAQGATVLAHDPSFDTPSARHKYESQFPGAHALSAVEPAAVELALKRHGHIDALVNNDAYPALKAPLGEARIEDFRDALEVAVAPFRLTQLVAPSRKRKSGRIVFVSSAAPLRGIANYAPYVSARAAGNGLVSSLAKELGRDSITVNAVGSNYVENPDYFPPALLANREAAKTAQIPLGRLGKSDELGATICFLCSDGAGFITGHVLPHAGGWA

B-factor: mean 16.35, std 8.33, range [1.0, 72.7]

Foldseek 3Di:
DCAAAEEEEEQLQFDLNVLQLQVCVVVHYQYEYEHQVLCDPVVQVVVCVVRPNYGYDNDHDQLVLVRSCVVPVAHAEYEAEFDDAQDQAAPVRHDVVVLVVLLCSLVVLVVNCVNRVVSLVQLHHEYEYAAACCLVPDDHRRVSNSVSSVSNLVVWLVVQVVCVVSLYAGEYEHEDQEDICRHNDVVCVVPVVVLVCVLAQQSHGHYSNVVSVVVSVRSDPVVSVDHSYHHYDYRRSD

Radius of gyration: 17.28 Å; Cα contacts (8 Å, |Δi|>4): 497; chains: 1; bounding box: 51×46×36 Å

Secondary structure (DSSP, 8-state):
--TT-EEEESSTTSTTHHHHHHHHHHTT-EEEE--GGGGSHHHHHHHHHHSTT-EE-S--SS---HHHHHHHS--SEEEEE---------TTT--HHHHHHHHH--HHHHHHHHHHTT---SS-EEEEEEEESGGGT--TT-HHHHHHHHHHHHTHHHHHHHHGGGTEEEEEEEE-SB-BTTTB-HHHHT-S-----TTSTTSSPBPHHHHHHHHHHHHSGGGTT--S-EEEESTT--

Organism: NCBI:txid41295

Nearest PDB structures (foldseek):
  2cfc-assembly1_D  TM=8.915E-01  e=9.551E-17  Xanthobacter autotrophicus Py2
  3icc-assembly1_A  TM=8.605E-01  e=3.541E-17  Bacillus anthracis str. 'Ames Ancestor'
  4avy-assembly1_B  TM=8.425E-01  e=2.741E-16  Pseudomonas aeruginosa PAO1
  5jyd-assembly1_B  TM=8.420E-01  e=8.758E-14  Burkholderia cenocepacia J2315
  3r3s-assembly1_D  TM=8.290E-01  e=4.672E-13  Salmonella enterica subsp. enterica serovar Typhimurium